Protein AF-A0AA37TLP5-F1 (afdb_monomer_lite)

Secondary structure (DSSP, 8-state):
---------HHHHHTS-GGG--HHHHHHHHHHHHHHHHHHHHHHHHHHHHHHTTT-HHHHHHHHHHHHHH-TT---S-HHHHHHHHHHHHHHHHHHHHHS---STTSTTSHHHHHHHHHHHH-GGGTSTT-EE-S---SS-TTEEEEEETTEEEEEEE--TTTHHHHHHHHHHHHHTSBTBEEEEEE-GGGTTT----TTEEEEE-------------

Sequence (218 aa):
MREPTKDTSINALLARPSEQLSGSEIHTVKKALLNAVSTLSEAQLYDDVASAMLADPHSAHDLLLRQGEECPDGEYAFPKIRVALLEACVERMKQIESTWDPIGELAAGGPLDRAREAAFREEPGRWLPGATVSDVVLLHAPAFGVVRHGGRDHIWLYAAKTQGDDKLKDLIAFLDDRPGFGGIIVGPAALEEDLDLPWDCTFVPVDAGADSHTGGAA

Organism: NCBI:txid374432

Structure (mmCIF, N/CA/C/O backbone):
data_AF-A0AA37TLP5-F1
#
_entry.id   AF-A0AA37TLP5-F1
#
loop_
_atom_site.group_PDB
_atom_site.id
_atom_site.type_symbol
_atom_site.label_atom_id
_atom_site.label_alt_id
_atom_site.label_comp_id
_atom_site.label_asym_id
_atom_site.label_entity_id
_atom_site.label_seq_id
_atom_site.pdbx_PDB_ins_code
_atom_site.Cartn_x
_atom_site.Cartn_y
_atom_site.Cartn_z
_atom_site.occupancy
_atom_site.B_iso_or_equiv
_atom_site.auth_seq_id
_atom_site.auth_comp_id
_atom_site.auth_asym_id
_atom_site.auth_atom_id
_atom_site.pdbx_PDB_model_num
ATOM 1 N N . MET A 1 1 ? -37.955 23.985 50.005 1.00 34.97 1 MET A N 1
ATOM 2 C CA . MET A 1 1 ? -36.721 23.208 50.253 1.00 34.97 1 MET A CA 1
ATOM 3 C C . MET A 1 1 ? -36.308 22.583 48.935 1.00 34.97 1 MET A C 1
ATOM 5 O O . MET A 1 1 ? -37.109 21.846 48.384 1.00 34.97 1 MET A O 1
ATOM 9 N N . ARG A 1 2 ? -35.139 22.935 48.381 1.00 35.94 2 ARG A N 1
ATOM 10 C CA . ARG A 1 2 ? -34.563 22.182 47.256 1.00 35.94 2 ARG A CA 1
ATOM 11 C C . ARG A 1 2 ? -33.989 20.898 47.847 1.00 35.94 2 ARG A C 1
ATOM 13 O O . ARG A 1 2 ? -33.227 20.985 48.808 1.00 35.94 2 ARG A O 1
ATOM 20 N N . GLU A 1 3 ? -34.427 19.747 47.352 1.00 37.22 3 GLU A N 1
ATOM 21 C CA . GLU A 1 3 ? -33.852 18.463 47.749 1.00 37.22 3 GLU A CA 1
ATOM 22 C C . GLU A 1 3 ? -32.336 18.499 47.517 1.00 37.22 3 GLU A C 1
ATOM 24 O O . GLU A 1 3 ? -31.894 19.015 46.486 1.00 37.22 3 GLU A O 1
ATOM 29 N N . PRO A 1 4 ? -31.521 18.011 48.466 1.00 38.59 4 PRO A N 1
ATOM 30 C CA . PRO A 1 4 ? -30.096 17.877 48.238 1.00 38.59 4 PRO A CA 1
ATOM 31 C C . PRO A 1 4 ? -29.913 16.815 47.154 1.00 38.59 4 PRO A C 1
ATOM 33 O O . PRO A 1 4 ? -30.120 15.627 47.401 1.00 38.59 4 PRO A O 1
ATOM 36 N N . THR A 1 5 ? -29.545 17.241 45.947 1.00 45.25 5 THR A N 1
ATOM 37 C CA . THR A 1 5 ? -29.053 16.359 44.888 1.00 45.25 5 THR A CA 1
ATOM 38 C C . THR A 1 5 ? -27.790 15.688 45.408 1.00 45.25 5 THR A C 1
ATOM 40 O O . THR A 1 5 ? -26.693 16.234 45.323 1.00 45.25 5 THR A O 1
ATOM 43 N N . LYS A 1 6 ? -27.948 14.517 46.029 1.00 52.44 6 LYS A N 1
ATOM 44 C CA . LYS A 1 6 ? -26.838 13.592 46.219 1.00 52.44 6 LYS A CA 1
ATOM 45 C C . LYS A 1 6 ? -26.409 13.184 44.819 1.00 52.44 6 LYS A C 1
ATOM 47 O O . LYS A 1 6 ? -27.123 12.409 44.183 1.00 52.44 6 LYS A O 1
ATOM 52 N N . ASP A 1 7 ? -25.276 13.708 44.361 1.00 56.44 7 ASP A N 1
ATOM 53 C CA . ASP A 1 7 ? -24.547 13.162 43.218 1.00 56.44 7 ASP A CA 1
ATOM 54 C C . ASP A 1 7 ? -24.202 11.710 43.548 1.00 56.44 7 ASP A C 1
ATOM 56 O O . ASP A 1 7 ? -23.198 11.380 44.179 1.00 56.44 7 ASP A O 1
ATOM 60 N N . THR A 1 8 ? -25.142 10.831 43.225 1.00 67.94 8 THR A N 1
ATOM 61 C CA . THR A 1 8 ? -25.032 9.404 43.468 1.00 67.94 8 THR A CA 1
ATOM 62 C C . THR A 1 8 ? -24.144 8.868 42.363 1.00 67.94 8 THR A C 1
ATOM 64 O O . THR A 1 8 ? -24.437 9.059 41.183 1.00 67.94 8 THR A O 1
ATOM 67 N N . SER A 1 9 ? -23.026 8.247 42.736 1.00 80.38 9 SER A N 1
ATOM 68 C CA . SER A 1 9 ? -22.067 7.749 41.753 1.00 80.38 9 SER A CA 1
ATOM 69 C C . SER A 1 9 ? -22.725 6.729 40.821 1.00 80.38 9 SER A C 1
ATOM 71 O O . SER A 1 9 ? -23.589 5.952 41.232 1.00 80.38 9 SER A O 1
ATOM 73 N N . ILE A 1 10 ? -22.287 6.692 39.562 1.00 78.75 10 ILE A N 1
ATOM 74 C CA . ILE A 1 10 ? -22.785 5.734 38.562 1.00 78.75 10 ILE A CA 1
ATOM 75 C C . ILE A 1 10 ? -22.668 4.286 39.055 1.00 78.75 10 ILE A C 1
ATOM 77 O O . ILE A 1 10 ? -23.606 3.515 38.884 1.00 78.75 10 ILE A O 1
ATOM 81 N N . ASN A 1 11 ? -21.587 3.937 39.758 1.00 81.75 11 ASN A N 1
ATOM 82 C CA . ASN A 1 11 ? -21.416 2.603 40.346 1.00 81.75 11 ASN A CA 1
ATOM 83 C C . ASN A 1 11 ? -22.503 2.273 41.380 1.00 81.75 11 ASN A C 1
ATOM 85 O O . ASN A 1 11 ? -22.983 1.144 41.432 1.00 81.75 11 ASN A O 1
ATOM 89 N N . ALA A 1 12 ? -22.923 3.257 42.180 1.00 83.25 12 ALA A N 1
ATOM 90 C CA . ALA A 1 12 ? -24.009 3.078 43.138 1.00 83.25 12 ALA A CA 1
ATOM 91 C C . ALA A 1 12 ? -25.382 2.967 42.451 1.00 83.25 12 ALA A C 1
ATOM 93 O O . ALA A 1 12 ? -26.254 2.258 42.949 1.00 83.25 12 ALA A O 1
ATOM 94 N N . LEU A 1 13 ? -25.573 3.625 41.302 1.00 84.94 13 LEU A N 1
ATOM 95 C CA . LEU A 1 13 ? -26.790 3.492 40.494 1.00 84.94 13 LEU A CA 1
ATOM 96 C C . LEU A 1 13 ? -26.865 2.130 39.788 1.00 84.94 13 LEU A C 1
ATOM 98 O O . LEU A 1 13 ? -27.922 1.510 39.793 1.00 84.94 13 LEU A O 1
ATOM 102 N N . LEU A 1 14 ? -25.748 1.637 39.242 1.00 84.06 14 LEU A N 1
ATOM 103 C CA . LEU A 1 14 ? -25.662 0.334 38.566 1.00 84.06 14 LEU A CA 1
ATOM 104 C C . LEU A 1 14 ? -25.874 -0.859 39.513 1.00 84.06 14 LEU A C 1
ATOM 106 O O . LEU A 1 14 ? -26.287 -1.925 39.068 1.00 84.06 14 LEU A O 1
ATOM 110 N N . ALA A 1 15 ? -25.612 -0.687 40.811 1.00 86.12 15 ALA A N 1
ATOM 111 C CA . ALA A 1 15 ? -25.819 -1.721 41.824 1.00 86.12 15 ALA A CA 1
ATOM 112 C C . ALA A 1 15 ? -27.282 -1.844 42.302 1.00 86.12 15 ALA A C 1
ATOM 114 O O . ALA A 1 15 ? -27.600 -2.760 43.062 1.00 86.12 15 ALA A O 1
ATOM 115 N N . ARG A 1 16 ? -28.172 -0.922 41.906 1.00 85.50 16 ARG A N 1
ATOM 116 C CA . ARG A 1 16 ? -29.584 -0.918 42.315 1.00 85.50 16 ARG A CA 1
ATOM 117 C C . ARG A 1 16 ? -30.462 -1.642 41.286 1.00 85.50 16 ARG A C 1
ATOM 119 O O . ARG A 1 16 ? -30.204 -1.537 40.088 1.00 85.50 16 ARG A O 1
ATOM 126 N N . PRO A 1 17 ? -31.542 -2.319 41.719 1.00 84.94 17 PRO A N 1
ATOM 127 C CA . PRO A 1 17 ? -32.571 -2.816 40.808 1.00 84.94 17 PRO A CA 1
ATOM 128 C C . PRO A 1 17 ? -33.159 -1.672 39.970 1.00 84.94 17 PRO A C 1
ATOM 130 O O . PRO A 1 17 ? -33.445 -0.597 40.503 1.00 84.94 17 PRO A O 1
ATOM 133 N N . SER A 1 18 ? -33.380 -1.910 38.675 1.00 79.00 18 SER A N 1
ATOM 134 C CA . SER A 1 18 ? -33.866 -0.894 37.725 1.00 79.00 18 SER A CA 1
ATOM 135 C C . SER A 1 18 ? -35.209 -0.276 38.126 1.00 79.00 18 SER A C 1
ATOM 137 O O . SER A 1 18 ? -35.438 0.907 37.894 1.00 79.00 18 SER A O 1
ATOM 139 N N . GLU A 1 19 ? -36.059 -1.052 38.795 1.00 85.88 19 GLU A N 1
ATOM 140 C CA . GLU A 1 19 ? -37.371 -0.656 39.324 1.00 85.88 19 GLU A CA 1
ATOM 141 C C . GLU A 1 19 ? -37.291 0.455 40.382 1.00 85.88 19 GLU A C 1
ATOM 143 O O . GLU A 1 19 ? -38.271 1.152 40.636 1.00 85.88 19 GLU A O 1
ATOM 148 N N . GLN A 1 20 ? -36.126 0.620 41.014 1.00 86.19 20 GLN A N 1
ATOM 149 C CA . GLN A 1 20 ? -35.895 1.601 42.071 1.00 86.19 20 GLN A CA 1
ATOM 150 C C . GLN A 1 20 ? -35.221 2.876 41.560 1.00 86.19 20 GLN A C 1
ATOM 152 O O . GLN A 1 20 ? -34.935 3.758 42.370 1.00 86.19 20 GLN A O 1
ATOM 157 N N . LEU A 1 21 ? -34.921 2.973 40.263 1.00 84.62 21 LEU A N 1
ATOM 158 C CA . LEU A 1 21 ? -34.293 4.146 39.663 1.00 84.62 21 LEU A CA 1
ATOM 159 C C . LEU A 1 21 ? -35.360 5.129 39.172 1.00 84.62 21 LEU A C 1
ATOM 161 O O . LEU A 1 21 ? -36.309 4.766 38.480 1.00 84.62 21 LEU A O 1
ATOM 165 N N . SER A 1 22 ? -35.179 6.404 39.495 1.00 88.44 22 SER A N 1
ATOM 166 C CA . SER A 1 22 ? -35.963 7.493 38.916 1.00 88.44 22 SER A CA 1
ATOM 167 C C . SER A 1 22 ? -35.635 7.689 37.430 1.00 88.44 22 SER A C 1
ATOM 169 O O . SER A 1 22 ? -34.552 7.340 36.959 1.00 88.44 22 SER A O 1
ATOM 171 N N . GLY A 1 23 ? -36.537 8.329 36.677 1.00 84.88 23 GLY A N 1
ATOM 172 C CA . GLY A 1 23 ? -36.309 8.626 35.255 1.00 84.88 23 GLY A CA 1
ATOM 173 C C . GLY A 1 23 ? -35.033 9.441 34.984 1.00 84.88 23 GLY A C 1
ATOM 174 O O . GLY A 1 23 ? -34.348 9.199 33.991 1.00 84.88 23 GLY A O 1
ATOM 175 N N . SER A 1 24 ? -34.663 10.357 35.886 1.00 84.69 24 SER A N 1
ATOM 176 C CA . SER A 1 24 ? -33.406 11.114 35.806 1.00 84.69 24 SER A CA 1
ATOM 177 C C . SER A 1 24 ? -32.173 10.246 36.066 1.00 84.69 24 SER A C 1
ATOM 179 O O . SER A 1 24 ? -31.176 10.388 35.363 1.00 84.69 24 SER A O 1
ATOM 181 N N . GLU A 1 25 ? -32.231 9.314 37.024 1.00 87.25 25 GLU A N 1
ATOM 182 C CA . GLU A 1 25 ? -31.136 8.367 37.279 1.00 87.25 25 GLU A CA 1
ATOM 183 C C . GLU A 1 25 ? -30.959 7.396 36.103 1.00 87.25 25 GLU A C 1
ATOM 185 O O . GLU A 1 25 ? -29.831 7.144 35.684 1.00 87.25 25 GLU A O 1
ATOM 190 N N . ILE A 1 26 ? -32.060 6.920 35.507 1.00 85.62 26 ILE A N 1
ATOM 191 C CA . ILE A 1 26 ? -32.036 6.082 34.297 1.00 85.62 26 ILE A CA 1
ATOM 192 C C . ILE A 1 26 ? -31.364 6.828 33.139 1.00 85.62 26 ILE A C 1
ATOM 194 O O . ILE A 1 26 ? -30.529 6.256 32.437 1.00 85.62 26 ILE A O 1
ATOM 198 N N . HIS A 1 27 ? -31.688 8.110 32.943 1.00 83.44 27 HIS A N 1
ATOM 199 C CA . HIS A 1 27 ? -31.049 8.929 31.915 1.00 83.44 27 HIS A CA 1
ATOM 200 C C . HIS A 1 27 ? -29.535 9.066 32.147 1.00 83.44 27 HIS A C 1
ATOM 202 O O . HIS A 1 27 ? -28.753 8.883 31.212 1.00 83.44 27 HIS A O 1
ATOM 208 N N . THR A 1 28 ? -29.114 9.313 33.390 1.00 84.94 28 THR A N 1
ATOM 209 C CA . THR A 1 28 ? -27.695 9.386 33.770 1.00 84.94 28 THR A CA 1
ATOM 210 C C . THR A 1 28 ? -26.965 8.069 33.510 1.00 84.94 28 THR A C 1
ATOM 212 O O . THR A 1 28 ? -25.898 8.077 32.898 1.00 84.94 28 THR A O 1
ATOM 215 N N . VAL A 1 29 ? -27.549 6.932 33.905 1.00 85.62 29 VAL A N 1
ATOM 216 C CA . VAL A 1 29 ? -26.976 5.599 33.649 1.00 85.62 29 VAL A CA 1
ATOM 217 C C . VAL A 1 29 ? -26.870 5.333 32.148 1.00 85.62 29 VAL A C 1
ATOM 219 O O . VAL A 1 29 ? -25.817 4.913 31.676 1.00 85.62 29 VAL A O 1
ATOM 222 N N . LYS A 1 30 ? -27.917 5.637 31.371 1.00 85.25 30 LYS A N 1
ATOM 223 C CA . LYS A 1 30 ? -27.903 5.472 29.912 1.00 85.25 30 LYS A CA 1
ATOM 224 C C . LYS A 1 30 ? -26.788 6.293 29.263 1.00 85.25 30 LYS A C 1
ATOM 226 O O . LYS A 1 30 ? -26.062 5.769 28.424 1.00 85.25 30 LYS A O 1
ATOM 231 N N . LYS A 1 31 ? -26.631 7.558 29.659 1.00 84.31 31 LYS A N 1
ATOM 232 C CA . LYS A 1 31 ? -25.560 8.428 29.157 1.00 84.31 31 LYS A CA 1
ATOM 233 C C . LYS A 1 31 ? -24.176 7.875 29.511 1.00 84.31 31 LYS A C 1
ATOM 235 O O . LYS A 1 31 ? -23.303 7.835 28.653 1.00 84.31 31 LYS A O 1
ATOM 240 N N . ALA A 1 32 ? -23.992 7.404 30.744 1.00 83.56 32 ALA A N 1
ATOM 241 C CA . ALA A 1 32 ? -22.734 6.810 31.188 1.00 83.56 32 ALA A CA 1
ATOM 242 C C . ALA A 1 32 ? -22.372 5.537 30.405 1.00 83.56 32 ALA A C 1
ATOM 244 O O . ALA A 1 32 ? -21.227 5.383 29.988 1.00 83.56 32 ALA A O 1
ATOM 245 N N . LEU A 1 33 ? -23.348 4.656 30.160 1.00 84.25 33 LEU A N 1
ATOM 246 C CA . LEU A 1 33 ? -23.148 3.436 29.374 1.00 84.25 33 LEU A CA 1
ATOM 247 C C . LEU A 1 33 ? -22.813 3.744 27.912 1.00 84.25 33 LEU A C 1
ATOM 249 O O . LEU A 1 33 ? -21.895 3.142 27.369 1.00 84.25 33 LEU A O 1
ATOM 253 N N . LEU A 1 34 ? -23.509 4.699 27.287 1.00 81.56 34 LEU A N 1
ATOM 254 C CA . LEU A 1 34 ? -23.212 5.114 25.912 1.00 81.56 34 LEU A CA 1
ATOM 255 C C . LEU A 1 34 ? -21.793 5.682 25.784 1.00 81.56 34 LEU A C 1
ATOM 257 O O . LEU A 1 34 ? -21.073 5.310 24.860 1.00 81.56 34 LEU A O 1
ATOM 261 N N . ASN A 1 35 ? -21.363 6.507 26.741 1.00 81.44 35 ASN A N 1
ATOM 262 C CA . ASN A 1 35 ? -19.992 7.015 26.772 1.00 81.44 35 ASN A CA 1
ATOM 263 C C . ASN A 1 35 ? -18.974 5.875 26.922 1.00 81.44 35 ASN A C 1
ATOM 265 O O . ASN A 1 35 ? -17.999 5.832 26.180 1.00 81.44 35 ASN A O 1
ATOM 269 N N . ALA A 1 36 ? -19.219 4.924 27.830 1.00 81.81 36 ALA A N 1
ATOM 270 C CA . ALA A 1 36 ? -18.333 3.778 28.026 1.00 81.81 36 ALA A CA 1
ATOM 271 C C . ALA A 1 36 ? -18.220 2.902 26.766 1.00 81.81 36 ALA A C 1
ATOM 273 O O . ALA A 1 36 ? -17.121 2.485 26.411 1.00 81.81 36 ALA A O 1
ATOM 274 N N . VAL A 1 37 ? -19.331 2.660 26.061 1.00 83.88 37 VAL A N 1
ATOM 275 C CA . VAL A 1 37 ? -19.333 1.923 24.786 1.00 83.88 37 VAL A CA 1
ATOM 276 C C . VAL A 1 37 ? -18.521 2.659 23.724 1.00 83.88 37 VAL A C 1
ATOM 278 O O . VAL A 1 37 ? -17.731 2.025 23.028 1.00 83.88 37 VAL A O 1
ATOM 281 N N . SER A 1 38 ? -18.660 3.984 23.625 1.00 79.75 38 SER A N 1
ATOM 282 C CA . SER A 1 38 ? -17.865 4.795 22.695 1.00 79.75 38 SER A CA 1
ATOM 283 C C . SER A 1 38 ? -16.368 4.679 22.991 1.00 79.75 38 SER A C 1
ATOM 285 O O . SER A 1 38 ? -15.578 4.445 22.083 1.00 79.75 38 SER A O 1
ATOM 287 N N . THR A 1 39 ? -15.979 4.767 24.267 1.00 84.19 39 THR A N 1
ATOM 288 C CA . THR A 1 39 ? -14.582 4.616 24.701 1.00 84.19 39 THR A CA 1
ATOM 289 C C . THR A 1 39 ? -14.027 3.224 24.398 1.00 84.19 39 THR A C 1
ATOM 291 O O . THR A 1 39 ? -12.899 3.103 23.930 1.00 84.19 39 THR A O 1
ATOM 294 N N . LEU A 1 40 ? -14.804 2.166 24.643 1.00 85.88 40 LEU A N 1
ATOM 295 C CA . LEU A 1 40 ? -14.382 0.796 24.338 1.00 85.88 40 LEU A CA 1
ATOM 296 C C . LEU A 1 40 ? -14.269 0.551 22.830 1.00 85.88 40 LEU A C 1
ATOM 298 O O . LEU A 1 40 ? -13.345 -0.131 22.400 1.00 85.88 40 LEU A O 1
ATOM 302 N N . SER A 1 41 ? -15.168 1.132 22.035 1.00 85.38 41 SER A N 1
ATOM 303 C CA . SER A 1 41 ? -15.118 1.035 20.571 1.00 85.38 41 SER A CA 1
ATOM 304 C C . SER A 1 41 ? -13.867 1.718 20.015 1.00 85.38 41 SER A C 1
ATOM 306 O O . SER A 1 41 ? -13.203 1.170 19.143 1.00 85.38 41 SER A O 1
ATOM 308 N N . GLU A 1 42 ? -13.501 2.879 20.565 1.00 86.25 42 GLU A N 1
ATOM 309 C CA . GLU A 1 42 ? -12.250 3.560 20.220 1.00 86.25 42 GLU A CA 1
ATOM 310 C C . GLU A 1 42 ? -11.017 2.731 20.613 1.00 86.25 42 GLU A C 1
ATOM 312 O O . GLU A 1 42 ? -10.087 2.601 19.822 1.00 86.25 42 GLU A O 1
ATOM 317 N N . ALA A 1 43 ? -11.012 2.129 21.807 1.00 86.94 43 ALA A N 1
ATOM 318 C CA . ALA A 1 43 ? -9.914 1.265 22.238 1.00 86.94 43 ALA A CA 1
ATOM 319 C C . ALA A 1 43 ? -9.751 0.032 21.332 1.00 86.94 43 ALA A C 1
ATOM 321 O O . ALA A 1 43 ? -8.624 -0.312 20.984 1.00 86.94 43 ALA A O 1
ATOM 322 N N . GLN A 1 44 ? -10.860 -0.598 20.925 1.00 88.94 44 GLN A N 1
ATOM 323 C CA . GLN A 1 44 ? -10.835 -1.728 19.993 1.00 88.94 44 GLN A CA 1
ATOM 324 C C . GLN A 1 44 ? -10.266 -1.316 18.635 1.00 88.94 44 GLN A C 1
ATOM 326 O O . GLN A 1 44 ? -9.399 -2.002 18.107 1.00 88.94 44 GLN A O 1
ATOM 331 N N . LEU A 1 45 ? -10.689 -0.167 18.101 1.00 88.56 45 LEU A N 1
ATOM 332 C CA . LEU A 1 45 ? -10.153 0.341 16.842 1.00 88.56 45 LEU A CA 1
ATOM 333 C C . LEU A 1 45 ? -8.632 0.527 16.910 1.00 88.56 45 LEU A C 1
ATOM 335 O O . LEU A 1 45 ? -7.927 0.194 15.966 1.00 88.56 45 LEU A O 1
ATOM 339 N N . TYR A 1 46 ? -8.108 1.059 18.012 1.00 91.69 46 TYR A N 1
ATOM 340 C CA . TYR A 1 46 ? -6.665 1.236 18.174 1.00 91.69 46 TYR A CA 1
ATOM 341 C C . TYR A 1 46 ? -5.901 -0.090 18.237 1.00 91.69 46 TYR A C 1
ATOM 343 O O . TYR A 1 46 ? -4.787 -0.162 17.716 1.00 91.69 46 TYR A O 1
ATOM 351 N N . ASP A 1 47 ? -6.494 -1.135 18.811 1.00 88.88 47 ASP A N 1
ATOM 352 C CA . ASP A 1 47 ? -5.939 -2.493 18.788 1.00 88.88 47 ASP A CA 1
ATOM 353 C C . ASP A 1 47 ? -5.941 -3.086 17.365 1.00 88.88 47 ASP A C 1
ATOM 355 O O . ASP A 1 47 ? -4.931 -3.628 16.900 1.00 88.88 47 ASP A O 1
ATOM 359 N N . ASP A 1 48 ? -7.037 -2.883 16.628 1.00 84.81 48 ASP A N 1
ATOM 360 C CA . ASP A 1 48 ? -7.170 -3.303 15.230 1.00 84.81 48 ASP A CA 1
ATOM 361 C C . ASP A 1 48 ? -6.138 -2.592 14.339 1.00 84.81 48 ASP A C 1
ATOM 363 O O . ASP A 1 48 ? -5.480 -3.228 13.515 1.00 84.81 48 ASP A O 1
ATOM 367 N N . VAL A 1 49 ? -5.932 -1.286 14.539 1.00 88.75 49 VAL A N 1
ATOM 368 C CA . VAL A 1 49 ? -4.912 -0.490 13.838 1.00 88.75 49 VAL A CA 1
ATOM 369 C C . VAL A 1 49 ? -3.511 -0.995 14.155 1.00 88.75 49 VAL A C 1
ATOM 371 O O . VAL A 1 49 ? -2.716 -1.195 13.239 1.00 88.75 49 VAL A O 1
ATOM 374 N N . ALA A 1 50 ? -3.193 -1.206 15.435 1.00 88.62 50 ALA A N 1
ATOM 375 C CA . ALA A 1 50 ? -1.879 -1.693 15.846 1.00 88.62 50 ALA A CA 1
ATOM 376 C C . ALA A 1 50 ? -1.561 -3.056 15.209 1.00 88.62 50 ALA A C 1
ATOM 378 O O . ALA A 1 50 ? -0.430 -3.292 14.780 1.00 88.62 50 ALA A O 1
ATOM 379 N N . SER A 1 51 ? -2.573 -3.920 15.096 1.00 86.31 51 SER A N 1
ATOM 380 C CA . SER A 1 51 ? -2.471 -5.223 14.438 1.00 86.31 51 SER A CA 1
ATOM 381 C C . SER A 1 51 ? -2.324 -5.096 12.917 1.00 86.31 51 SER A C 1
ATOM 383 O O . SER A 1 51 ? -1.430 -5.707 12.330 1.00 86.31 51 SER A O 1
ATOM 385 N N . ALA A 1 52 ? -3.160 -4.274 12.271 1.00 79.44 52 ALA A N 1
ATOM 386 C CA . ALA A 1 52 ? -3.147 -4.059 10.824 1.00 79.44 52 ALA A CA 1
ATOM 387 C C . ALA A 1 52 ? -1.846 -3.404 10.339 1.00 79.44 52 ALA A C 1
ATOM 389 O O . ALA A 1 52 ? -1.329 -3.774 9.287 1.00 79.44 52 ALA A O 1
ATOM 390 N N . MET A 1 53 ? -1.267 -2.500 11.136 1.00 87.06 53 MET A N 1
ATOM 391 C CA . MET A 1 53 ? -0.028 -1.777 10.830 1.00 87.06 53 MET A CA 1
ATOM 392 C C . MET A 1 53 ? 1.159 -2.704 10.529 1.00 87.06 53 MET A C 1
ATOM 394 O O . MET A 1 53 ? 2.067 -2.326 9.789 1.00 87.06 53 MET A O 1
ATOM 398 N N . LEU A 1 54 ? 1.172 -3.918 11.092 1.00 81.75 54 LEU A N 1
ATOM 399 C CA . LEU A 1 54 ? 2.229 -4.897 10.831 1.00 81.75 54 LEU A CA 1
ATOM 400 C C . LEU A 1 54 ? 2.180 -5.456 9.404 1.00 81.75 54 LEU A C 1
ATOM 402 O O . LEU A 1 54 ? 3.236 -5.752 8.845 1.00 81.75 54 LEU A O 1
ATOM 406 N N . ALA A 1 55 ? 0.979 -5.609 8.844 1.00 78.81 55 ALA A N 1
ATOM 407 C CA . ALA A 1 55 ? 0.758 -6.161 7.511 1.00 78.81 55 ALA A CA 1
ATOM 408 C C . ALA A 1 55 ? 0.682 -5.064 6.441 1.00 78.81 55 ALA A C 1
ATOM 410 O O . ALA A 1 55 ? 1.305 -5.193 5.392 1.00 78.81 55 ALA A O 1
ATOM 411 N N . ASP A 1 56 ? -0.054 -3.988 6.722 1.00 82.69 56 ASP A N 1
ATOM 412 C CA . ASP A 1 56 ? -0.255 -2.858 5.819 1.00 82.69 56 ASP A CA 1
ATOM 413 C C . ASP A 1 56 ? -0.376 -1.544 6.618 1.00 82.69 56 ASP A C 1
ATOM 415 O O . ASP A 1 56 ? -1.458 -1.189 7.107 1.00 82.69 56 ASP A O 1
ATOM 419 N N . PRO A 1 57 ? 0.731 -0.795 6.772 1.00 82.44 57 PRO A N 1
ATOM 420 C CA . PRO A 1 57 ? 0.721 0.456 7.517 1.00 82.44 57 PRO A CA 1
ATOM 421 C C . PRO A 1 57 ? -0.018 1.593 6.797 1.00 82.44 57 PRO A C 1
ATOM 423 O O . PRO A 1 57 ? -0.448 2.526 7.475 1.00 82.44 57 PRO A O 1
ATOM 426 N N . HIS A 1 58 ? -0.216 1.527 5.473 1.00 80.19 58 HIS A N 1
ATOM 427 C CA . HIS A 1 58 ? -0.995 2.535 4.746 1.00 80.19 58 HIS A CA 1
ATOM 428 C C . HIS A 1 58 ? -2.483 2.386 5.061 1.00 80.19 58 HIS A C 1
ATOM 430 O O . HIS A 1 58 ? -3.123 3.350 5.480 1.00 80.19 58 HIS A O 1
ATOM 436 N N . SER A 1 59 ? -3.017 1.165 4.969 1.00 82.12 59 SER A N 1
ATOM 437 C CA . SER A 1 59 ? -4.413 0.899 5.336 1.00 82.12 59 SER A CA 1
ATOM 438 C C . SER A 1 59 ? -4.692 1.186 6.815 1.00 82.12 59 SER A C 1
ATOM 440 O O . SER A 1 59 ? -5.744 1.732 7.149 1.00 82.12 59 SER A O 1
ATOM 442 N N . ALA A 1 60 ? -3.750 0.867 7.710 1.00 84.50 60 ALA A N 1
ATOM 443 C CA . ALA A 1 60 ? -3.873 1.169 9.139 1.00 84.50 60 ALA A CA 1
ATOM 444 C C . ALA A 1 60 ? -3.911 2.685 9.417 1.00 84.50 60 ALA A C 1
ATOM 446 O O . ALA A 1 60 ? -4.709 3.157 10.231 1.00 84.50 60 ALA A O 1
ATOM 447 N N . HIS A 1 61 ? -3.088 3.458 8.705 1.00 88.75 61 HIS A N 1
ATOM 448 C CA . HIS A 1 61 ? -3.079 4.915 8.783 1.00 88.75 61 HIS A CA 1
ATOM 449 C C . HIS A 1 61 ? -4.383 5.531 8.251 1.00 88.75 61 HIS A C 1
ATOM 451 O O . HIS A 1 61 ? -4.976 6.388 8.910 1.00 88.75 61 HIS A O 1
ATOM 457 N N . ASP A 1 62 ? -4.882 5.055 7.110 1.00 86.56 62 ASP A N 1
ATOM 458 C CA . ASP A 1 62 ? -6.144 5.521 6.525 1.00 86.56 62 ASP A CA 1
ATOM 459 C C . ASP A 1 62 ? -7.348 5.225 7.425 1.00 86.56 62 ASP A C 1
ATOM 461 O O . ASP A 1 62 ? -8.250 6.057 7.553 1.00 86.56 62 ASP A O 1
ATOM 465 N N . LEU A 1 63 ? -7.355 4.067 8.093 1.00 86.38 63 LEU A N 1
ATOM 466 C CA . LEU A 1 63 ? -8.393 3.702 9.057 1.00 86.38 63 LEU A CA 1
ATOM 467 C C . LEU A 1 63 ? -8.463 4.717 10.209 1.00 86.38 63 LEU A C 1
ATOM 469 O O . LEU A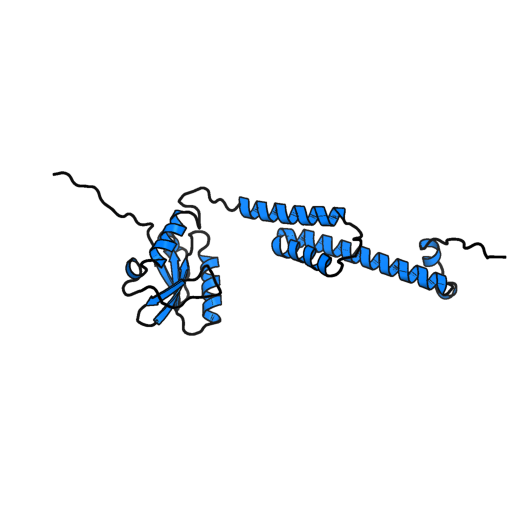 1 63 ? -9.549 5.162 10.587 1.00 86.38 63 LEU A O 1
ATOM 473 N N . LEU A 1 64 ? -7.302 5.139 10.725 1.00 86.25 64 LEU A N 1
ATOM 474 C CA . LEU A 1 64 ? -7.233 6.188 11.735 1.00 86.25 64 LEU A CA 1
ATOM 475 C C . LEU A 1 64 ? -7.717 7.531 11.188 1.00 86.25 64 LEU A C 1
ATOM 477 O O . LEU A 1 64 ? -8.414 8.238 11.913 1.00 86.25 64 LEU A O 1
ATOM 481 N N . LEU A 1 65 ? -7.357 7.922 9.966 1.00 85.31 65 LEU A N 1
ATOM 482 C CA . LEU A 1 65 ? -7.771 9.210 9.402 1.00 85.31 65 LEU A CA 1
ATOM 483 C C . LEU A 1 65 ? -9.287 9.296 9.186 1.00 85.31 65 LEU A C 1
ATOM 485 O O . LEU A 1 65 ? -9.890 10.276 9.621 1.00 85.31 65 LEU A O 1
ATOM 489 N N . ARG A 1 66 ? -9.913 8.250 8.629 1.00 83.00 66 ARG A N 1
ATOM 490 C CA . ARG A 1 66 ? -11.369 8.198 8.386 1.00 83.00 66 ARG A CA 1
ATOM 491 C C . ARG A 1 66 ? -12.189 8.362 9.661 1.00 83.00 66 ARG A C 1
ATOM 493 O O . ARG A 1 66 ? -13.159 9.111 9.674 1.00 83.00 66 ARG A O 1
ATOM 500 N N . GLN A 1 67 ? -11.752 7.752 10.764 1.00 77.25 67 GLN A N 1
ATOM 501 C CA . GLN A 1 67 ? -12.396 7.950 12.066 1.00 77.25 67 GLN A CA 1
ATOM 502 C C . GLN A 1 67 ? -12.444 9.437 12.464 1.00 77.25 67 GLN A C 1
ATOM 504 O O . GLN A 1 67 ? -13.402 9.886 13.093 1.00 77.25 67 GLN A O 1
ATOM 509 N N . GLY A 1 68 ? -11.416 10.212 12.104 1.00 72.12 68 GLY A N 1
ATOM 510 C CA . GLY A 1 68 ? -11.383 11.637 12.416 1.00 72.12 68 GLY A CA 1
ATOM 511 C C . GLY A 1 68 ? -12.237 12.510 11.510 1.00 72.12 68 GLY A C 1
ATOM 512 O O . GLY A 1 68 ? -12.690 13.566 11.945 1.00 72.12 68 GLY A O 1
ATOM 513 N N . GLU A 1 69 ? -12.524 12.050 10.297 1.00 76.62 69 GLU A N 1
ATOM 514 C CA . GLU A 1 69 ? -13.498 12.682 9.406 1.00 76.62 69 GLU A CA 1
ATOM 515 C C . GLU A 1 69 ? -14.938 12.442 9.881 1.00 76.62 69 GLU A C 1
ATOM 517 O O . GLU A 1 69 ? -15.791 13.316 9.739 1.00 76.62 69 GLU A O 1
ATOM 522 N N . GLU A 1 70 ? -15.205 11.285 10.493 1.00 70.75 70 GLU A N 1
ATOM 523 C CA . GLU A 1 70 ? -16.509 10.941 11.075 1.00 70.75 70 GLU A CA 1
ATOM 524 C C . GLU A 1 70 ? -16.793 11.679 12.396 1.00 70.75 70 GLU A C 1
ATOM 526 O O . GLU A 1 70 ? -17.953 11.833 12.789 1.00 70.75 70 GLU A O 1
ATOM 531 N N . CYS A 1 71 ? -15.753 12.174 13.077 1.00 64.56 71 CYS A N 1
ATOM 532 C CA . CYS A 1 71 ? -15.874 12.904 14.340 1.00 64.56 71 CYS A CA 1
ATOM 533 C C . CYS A 1 71 ? -14.996 14.176 14.378 1.00 64.56 71 CYS A C 1
ATOM 535 O O . CYS A 1 71 ? -14.079 14.272 15.197 1.00 64.56 71 CYS A O 1
ATOM 537 N N . PRO A 1 72 ? -15.276 15.185 13.528 1.00 59.91 72 PRO A N 1
ATOM 538 C CA . PRO A 1 72 ? -14.409 16.357 13.370 1.00 59.91 72 PRO A CA 1
ATOM 539 C C . PRO A 1 72 ? -14.363 17.263 14.613 1.00 59.91 72 PRO A C 1
ATOM 541 O O . PRO A 1 72 ? -13.333 17.878 14.879 1.00 59.91 72 PRO A O 1
ATOM 544 N N . ASP A 1 73 ? -15.439 17.287 15.406 1.00 63.38 73 ASP A N 1
ATOM 545 C CA . ASP A 1 73 ? -15.531 18.013 16.685 1.00 63.38 73 ASP A CA 1
ATOM 546 C C . ASP A 1 73 ? -15.469 17.072 17.910 1.00 63.38 73 ASP A C 1
ATOM 548 O O . ASP A 1 73 ? -15.722 17.488 19.044 1.00 63.38 73 ASP A O 1
ATOM 552 N N . GLY A 1 74 ? -15.200 15.780 17.695 1.00 63.31 74 GLY A N 1
ATOM 553 C CA . GLY A 1 74 ? -15.201 14.769 18.749 1.00 63.31 74 GLY A CA 1
ATOM 554 C C . GLY A 1 74 ? -13.928 14.810 19.591 1.00 63.31 74 GLY A C 1
ATOM 555 O O . GLY A 1 74 ? -12.827 14.623 19.076 1.00 63.31 74 GLY A O 1
ATOM 556 N N . GLU A 1 75 ? -14.061 14.993 20.908 1.00 72.69 75 GLU A N 1
ATOM 557 C CA . GLU A 1 75 ? -12.966 14.688 21.833 1.00 72.69 75 GLU A CA 1
ATOM 558 C C . GLU A 1 75 ? -12.758 13.168 21.880 1.00 72.69 75 GLU A C 1
ATOM 560 O O . GLU A 1 75 ? -13.579 12.432 22.430 1.00 72.69 75 GLU A O 1
ATOM 565 N N . TYR A 1 76 ? -11.652 12.695 21.303 1.00 80.94 76 TYR A N 1
ATOM 566 C CA . TYR A 1 76 ? -11.216 11.303 21.429 1.00 80.94 76 TYR A CA 1
ATOM 567 C C . TYR A 1 76 ? -10.959 10.951 22.894 1.00 80.94 76 TYR A C 1
ATOM 569 O O . TYR A 1 76 ? -10.387 11.748 23.643 1.00 80.94 76 TYR A O 1
ATOM 577 N N . ALA A 1 77 ? -11.312 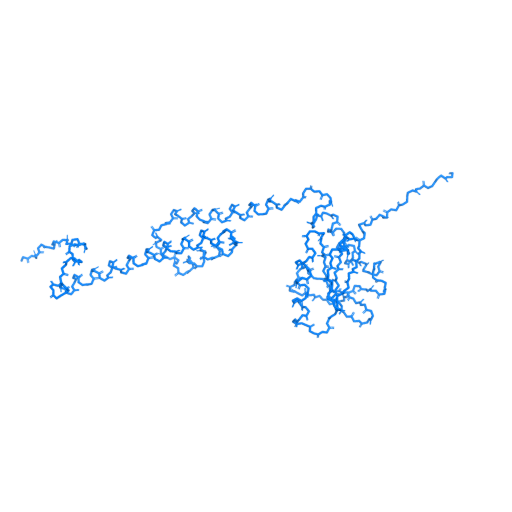9.735 23.300 1.00 84.19 77 ALA A N 1
ATOM 578 C CA . ALA A 1 77 ? -11.062 9.250 24.649 1.00 84.19 77 ALA A CA 1
ATOM 579 C C . ALA A 1 77 ? -9.562 9.038 24.916 1.00 84.19 77 ALA A C 1
ATOM 581 O O . ALA A 1 77 ? -9.108 9.245 26.046 1.00 84.19 77 ALA A O 1
ATOM 582 N N . PHE A 1 78 ? -8.772 8.674 23.895 1.00 86.69 78 PHE A N 1
ATOM 583 C CA . PHE A 1 78 ? -7.325 8.465 24.033 1.00 86.69 78 PHE A CA 1
ATOM 584 C C . PHE A 1 78 ? -6.501 9.206 22.963 1.00 86.69 78 PHE A C 1
ATOM 586 O O . PHE A 1 78 ? -5.804 8.588 22.152 1.00 86.69 78 PHE A O 1
ATOM 593 N N . PRO A 1 79 ? -6.466 10.551 22.995 1.00 85.19 79 PRO A N 1
ATOM 594 C CA . PRO A 1 79 ? -5.827 11.354 21.951 1.00 85.19 79 PRO A CA 1
ATOM 595 C C . PRO A 1 79 ? -4.315 11.107 21.850 1.00 85.19 79 PRO A C 1
ATOM 597 O O . PRO A 1 79 ? -3.745 11.139 20.765 1.00 85.19 79 PRO A O 1
ATOM 600 N N . LYS A 1 80 ? -3.647 10.806 22.972 1.00 86.94 80 LYS A N 1
ATOM 601 C CA . LYS A 1 80 ? -2.208 10.489 22.979 1.00 86.94 80 LYS A CA 1
ATOM 602 C C . LYS A 1 80 ? -1.894 9.154 22.305 1.00 86.94 80 LYS A C 1
ATOM 604 O O . LYS A 1 80 ? -0.879 9.054 21.627 1.00 86.94 80 LYS A O 1
ATOM 609 N N . ILE A 1 81 ? -2.752 8.147 22.495 1.00 87.50 81 ILE A N 1
ATOM 610 C CA . ILE A 1 81 ? -2.584 6.828 21.868 1.00 87.50 81 ILE A CA 1
ATOM 611 C C . ILE A 1 81 ? -2.783 6.963 20.362 1.00 87.50 81 ILE A C 1
ATOM 613 O O . ILE A 1 81 ? -1.976 6.459 19.590 1.00 87.50 81 ILE A O 1
ATOM 617 N N . ARG A 1 82 ? -3.797 7.730 19.953 1.00 88.56 82 ARG A N 1
ATOM 618 C CA . ARG A 1 82 ? -4.055 8.041 18.550 1.00 88.56 82 ARG A CA 1
ATOM 619 C C . ARG A 1 82 ? -2.848 8.657 17.844 1.00 88.56 82 ARG A C 1
ATOM 621 O O . ARG A 1 82 ? -2.451 8.172 16.791 1.00 88.56 82 ARG A O 1
ATOM 628 N N . VAL A 1 83 ? -2.261 9.706 18.426 1.00 88.38 83 VAL A N 1
ATOM 629 C CA . VAL A 1 83 ? -1.069 10.361 17.859 1.00 88.38 83 VAL A CA 1
ATOM 630 C C . VAL A 1 83 ? 0.101 9.382 17.781 1.00 88.38 83 VAL A C 1
ATOM 632 O O . VAL A 1 83 ? 0.718 9.272 16.728 1.00 88.38 83 VAL A O 1
ATOM 635 N N . ALA A 1 84 ? 0.356 8.619 18.847 1.00 89.81 84 ALA A N 1
ATOM 636 C CA . ALA A 1 84 ? 1.429 7.628 18.855 1.00 89.81 84 ALA A CA 1
ATOM 637 C C . ALA A 1 84 ? 1.243 6.545 17.776 1.00 89.81 84 ALA A C 1
ATOM 639 O O . ALA A 1 84 ? 2.218 6.129 17.158 1.00 89.81 84 ALA A O 1
ATOM 640 N N . LEU A 1 85 ? 0.007 6.105 17.516 1.00 89.19 85 LEU A N 1
ATOM 641 C CA . LEU A 1 85 ? -0.286 5.146 16.448 1.00 89.19 85 LEU A CA 1
ATOM 642 C C . LEU A 1 85 ? -0.107 5.747 15.051 1.00 89.19 85 LEU A C 1
ATOM 644 O O . LEU A 1 85 ? 0.449 5.077 14.184 1.00 89.19 85 LEU A O 1
ATOM 648 N N . LEU A 1 86 ? -0.521 7.000 14.828 1.00 90.00 86 LEU A N 1
ATOM 649 C CA . LEU A 1 86 ? -0.258 7.704 13.566 1.00 90.00 86 LEU A CA 1
ATOM 650 C C . LEU A 1 86 ? 1.250 7.825 13.309 1.00 90.00 86 LEU A C 1
ATOM 652 O O . LEU A 1 86 ? 1.720 7.496 12.221 1.00 90.00 86 LEU A O 1
ATOM 656 N N . GLU A 1 87 ? 2.017 8.240 14.321 1.00 90.12 87 GLU A N 1
ATOM 657 C CA . GLU A 1 87 ? 3.478 8.324 14.245 1.00 90.12 87 GLU A CA 1
ATOM 658 C C . GLU A 1 87 ? 4.112 6.955 13.979 1.00 90.12 87 GLU A C 1
ATOM 660 O O . GLU A 1 87 ? 4.989 6.846 13.124 1.00 90.12 87 GLU A O 1
ATOM 665 N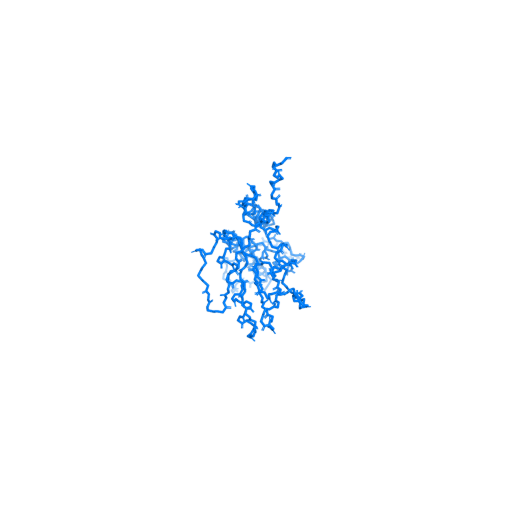 N . ALA A 1 88 ? 3.641 5.901 14.652 1.00 89.25 88 ALA A N 1
ATOM 666 C CA . ALA A 1 88 ? 4.122 4.540 14.443 1.00 89.25 88 ALA A CA 1
ATOM 667 C C . ALA A 1 88 ? 3.830 4.030 13.023 1.00 89.25 88 ALA A C 1
ATOM 669 O O . ALA A 1 88 ? 4.707 3.417 12.414 1.00 89.25 88 ALA A O 1
ATOM 670 N N . CYS A 1 89 ? 2.650 4.326 12.465 1.00 85.88 89 CYS A N 1
ATOM 671 C CA . CYS A 1 89 ? 2.325 3.986 11.079 1.00 85.88 89 CYS A CA 1
ATOM 672 C C . CYS A 1 89 ? 3.282 4.691 10.111 1.00 85.88 89 CYS A C 1
ATOM 674 O O . CYS A 1 89 ? 3.844 4.046 9.230 1.00 85.88 89 CYS A O 1
ATOM 676 N N . VAL A 1 90 ? 3.515 5.997 10.294 1.00 88.88 90 VAL A N 1
ATOM 677 C CA . VAL A 1 90 ? 4.437 6.786 9.456 1.00 88.88 90 VAL A CA 1
ATOM 678 C C . VAL A 1 90 ? 5.868 6.273 9.564 1.00 88.88 90 VAL A C 1
ATOM 680 O O . VAL A 1 90 ? 6.550 6.135 8.552 1.00 88.88 90 VAL A O 1
ATOM 683 N N . GLU A 1 91 ? 6.335 5.970 10.770 1.00 87.62 91 GLU A N 1
ATOM 684 C CA . GLU A 1 91 ? 7.670 5.415 10.972 1.00 87.62 91 GLU A CA 1
ATOM 685 C C . GLU A 1 91 ? 7.798 4.034 10.324 1.00 87.62 91 GLU A C 1
ATOM 687 O O . GLU A 1 91 ? 8.808 3.739 9.693 1.00 87.62 91 GLU A O 1
ATOM 692 N N . ARG A 1 92 ? 6.756 3.200 10.396 1.00 83.31 92 ARG A N 1
ATOM 693 C CA . ARG A 1 92 ? 6.749 1.895 9.734 1.00 83.31 92 ARG A CA 1
ATOM 694 C C . ARG A 1 92 ? 6.747 2.019 8.210 1.00 83.31 92 ARG A C 1
ATOM 696 O O . ARG A 1 92 ? 7.504 1.297 7.568 1.00 83.31 92 ARG A O 1
ATOM 703 N N . MET A 1 93 ? 5.958 2.938 7.647 1.00 83.94 93 MET A N 1
ATOM 704 C CA . MET A 1 93 ? 5.991 3.268 6.215 1.00 83.94 93 MET A CA 1
ATOM 705 C C . MET A 1 93 ? 7.404 3.689 5.800 1.00 83.94 93 MET A C 1
ATOM 707 O O . MET A 1 93 ? 7.979 3.078 4.907 1.00 83.94 93 MET A O 1
ATOM 711 N N . LYS A 1 94 ? 8.019 4.630 6.530 1.00 82.56 94 LYS A N 1
ATOM 712 C CA . LYS A 1 94 ? 9.403 5.066 6.287 1.00 82.56 94 LYS A CA 1
ATOM 713 C C . LYS A 1 94 ? 10.408 3.934 6.408 1.00 82.56 94 LYS A C 1
ATOM 715 O O . LYS A 1 94 ? 11.353 3.888 5.637 1.00 82.56 94 LYS A O 1
ATOM 720 N N . GLN A 1 95 ? 10.238 3.026 7.366 1.00 79.25 95 GLN A N 1
ATOM 721 C CA . GLN A 1 95 ? 11.110 1.865 7.501 1.00 79.25 95 GLN A CA 1
ATOM 722 C C . GLN A 1 95 ? 11.000 0.960 6.282 1.00 79.25 95 GLN A C 1
ATOM 724 O O . GLN A 1 95 ? 12.034 0.594 5.737 1.00 79.25 95 GLN A O 1
ATOM 729 N N . ILE A 1 96 ? 9.789 0.642 5.819 1.00 72.19 96 ILE A N 1
ATOM 730 C CA . ILE A 1 96 ? 9.571 -0.144 4.596 1.00 72.19 96 ILE A CA 1
ATOM 731 C C . ILE A 1 96 ? 10.192 0.576 3.390 1.00 72.19 96 ILE A C 1
ATOM 733 O O . ILE A 1 96 ? 10.964 -0.034 2.655 1.00 72.19 96 ILE A O 1
ATOM 737 N N . GLU A 1 97 ? 9.962 1.883 3.258 1.00 63.78 97 GLU A N 1
ATOM 738 C CA . GLU A 1 97 ? 10.567 2.735 2.225 1.00 63.78 97 GLU A CA 1
ATOM 739 C C . GLU A 1 97 ? 12.100 2.829 2.339 1.00 63.78 97 GLU A C 1
ATOM 741 O O . GLU A 1 97 ? 12.777 2.934 1.328 1.00 63.78 97 GLU A O 1
ATOM 746 N N . SER A 1 98 ? 12.678 2.763 3.542 1.00 51.62 98 SER A N 1
ATOM 747 C CA . SER A 1 98 ? 14.134 2.807 3.768 1.00 51.62 98 SER A CA 1
ATOM 748 C C . SER A 1 98 ? 14.812 1.438 3.678 1.00 51.62 98 SER A C 1
ATOM 750 O O . SER A 1 98 ? 16.021 1.359 3.485 1.00 51.62 98 SER A O 1
ATOM 752 N N . THR A 1 99 ? 14.039 0.358 3.829 1.00 50.28 99 THR A N 1
ATOM 753 C CA . THR A 1 99 ? 14.485 -1.017 3.554 1.00 50.28 99 THR A CA 1
ATOM 754 C C . THR A 1 99 ? 14.430 -1.295 2.049 1.00 50.28 99 THR A C 1
ATOM 756 O O . THR A 1 99 ? 15.047 -2.243 1.566 1.00 50.28 99 THR A O 1
ATOM 759 N N . TRP A 1 100 ? 13.735 -0.442 1.290 1.00 42.69 100 TRP A N 1
ATOM 760 C CA . TRP A 1 100 ? 13.902 -0.322 -0.148 1.00 42.69 100 TRP A CA 1
ATOM 761 C C . TRP A 1 100 ? 15.232 0.390 -0.421 1.00 42.69 100 TRP A C 1
ATOM 763 O O . TRP A 1 100 ? 15.305 1.611 -0.475 1.00 42.69 100 TRP A O 1
ATOM 773 N N . ASP A 1 101 ? 16.306 -0.388 -0.534 1.00 39.75 101 ASP A N 1
ATOM 774 C CA . ASP A 1 101 ? 17.656 0.097 -0.828 1.00 39.75 101 ASP A CA 1
ATOM 775 C C . ASP A 1 101 ? 17.757 0.580 -2.292 1.00 39.75 101 ASP A C 1
ATOM 777 O O . ASP A 1 101 ? 17.716 -0.249 -3.208 1.00 39.75 101 ASP A O 1
ATOM 781 N N . PRO A 1 102 ? 17.902 1.894 -2.569 1.00 43.28 102 PRO A N 1
ATOM 782 C CA . PRO A 1 102 ? 18.138 2.405 -3.908 1.00 43.28 102 PRO A CA 1
ATOM 783 C C . PRO A 1 102 ? 19.629 2.717 -4.129 1.00 43.28 102 PRO A C 1
ATOM 785 O O . PRO A 1 102 ? 19.954 3.562 -4.965 1.00 43.28 102 PRO A O 1
ATOM 788 N N . ILE A 1 103 ? 20.561 2.104 -3.383 1.00 42.16 103 ILE A N 1
ATOM 789 C CA . ILE A 1 103 ? 21.990 2.432 -3.477 1.00 42.16 103 ILE A CA 1
ATOM 790 C C . ILE A 1 103 ? 22.733 1.389 -4.313 1.00 42.16 103 ILE A C 1
ATOM 792 O O . ILE A 1 103 ? 23.496 0.551 -3.843 1.00 42.16 103 ILE A O 1
ATOM 796 N N . GLY A 1 104 ? 22.544 1.517 -5.621 1.00 46.53 104 GLY A N 1
ATOM 797 C CA . GLY A 1 104 ? 23.408 0.938 -6.637 1.00 46.53 104 GLY A CA 1
ATOM 798 C C . GLY A 1 104 ? 22.890 1.291 -8.024 1.00 46.53 104 GLY A C 1
ATOM 799 O O . GLY A 1 104 ? 21.682 1.330 -8.240 1.00 46.53 104 GLY A O 1
ATOM 800 N N . GLU A 1 105 ? 23.778 1.491 -9.001 1.00 46.09 105 GLU A N 1
ATOM 801 C CA . GLU A 1 105 ? 23.377 1.567 -10.420 1.00 46.09 105 GLU A CA 1
ATOM 802 C C . GLU A 1 105 ? 22.573 0.323 -10.858 1.00 46.09 105 GLU A C 1
ATOM 804 O O . GLU A 1 105 ? 21.842 0.373 -11.838 1.00 46.09 105 GLU A O 1
ATOM 809 N N . LEU A 1 106 ? 22.659 -0.773 -10.095 1.00 46.38 106 LEU A N 1
ATOM 810 C CA . LEU A 1 106 ? 21.984 -2.053 -10.310 1.00 46.38 106 LEU A CA 1
ATOM 811 C C . LEU A 1 106 ? 20.759 -2.288 -9.399 1.00 46.38 106 LEU A C 1
ATOM 813 O O . LEU A 1 106 ? 20.190 -3.378 -9.442 1.00 46.38 106 LEU A O 1
ATOM 817 N N . ALA A 1 107 ? 20.369 -1.322 -8.558 1.00 52.16 107 ALA A N 1
ATOM 818 C CA . ALA A 1 107 ? 19.176 -1.446 -7.720 1.00 52.16 107 ALA A CA 1
ATOM 819 C C . ALA A 1 107 ? 17.907 -1.456 -8.589 1.00 52.16 107 ALA A C 1
ATOM 821 O O . ALA A 1 107 ? 17.827 -0.735 -9.586 1.00 52.16 107 ALA A O 1
ATOM 822 N N . ALA A 1 108 ? 16.913 -2.258 -8.209 1.00 57.50 108 ALA A N 1
ATOM 823 C CA . ALA A 1 108 ? 15.671 -2.387 -8.963 1.00 57.50 108 ALA A CA 1
ATOM 824 C C . ALA A 1 108 ? 14.896 -1.059 -9.008 1.00 57.50 108 ALA A C 1
ATOM 826 O O . ALA A 1 108 ? 14.576 -0.485 -7.968 1.00 57.50 108 ALA A O 1
ATOM 827 N N . GLY A 1 109 ? 14.615 -0.559 -10.215 1.00 63.41 109 GLY A N 1
ATOM 828 C CA . GLY A 1 109 ? 14.036 0.777 -10.426 1.00 63.41 109 GLY A CA 1
ATOM 829 C C . GLY A 1 109 ? 15.052 1.927 -10.295 1.00 63.41 109 GLY A C 1
ATOM 830 O O . GLY A 1 109 ? 14.684 3.107 -10.281 1.00 63.41 109 GLY A O 1
ATOM 831 N N . GLY A 1 110 ? 16.344 1.602 -10.202 1.00 69.25 110 GLY A N 1
ATOM 832 C CA . GLY A 1 110 ? 17.453 2.548 -10.130 1.00 69.25 110 GLY A CA 1
ATOM 833 C C . GLY A 1 110 ? 17.697 3.320 -11.438 1.00 69.25 110 GLY A C 1
ATOM 834 O O . GLY A 1 110 ? 16.948 3.190 -12.407 1.00 69.25 110 GLY A O 1
ATOM 835 N N . PRO A 1 111 ? 18.747 4.162 -11.498 1.00 76.69 111 PRO A N 1
ATOM 836 C CA . PRO A 1 111 ? 19.047 4.988 -12.674 1.00 76.69 111 PRO A CA 1
ATOM 837 C C . PRO A 1 111 ? 19.201 4.197 -13.980 1.00 76.69 111 PRO A C 1
ATOM 839 O O . PRO A 1 111 ? 18.753 4.658 -15.024 1.00 76.69 111 PRO A O 1
ATOM 842 N N . LEU A 1 112 ? 19.790 3.000 -13.920 1.00 76.75 112 LEU A N 1
ATOM 843 C CA . LEU A 1 112 ? 20.014 2.137 -15.081 1.00 76.75 112 LEU A CA 1
ATOM 844 C C . LEU A 1 112 ? 18.702 1.548 -15.618 1.00 76.75 112 LEU A C 1
ATOM 846 O O . LEU A 1 112 ? 18.491 1.504 -16.825 1.00 76.75 112 LEU A O 1
ATOM 850 N N . ASP A 1 113 ? 17.797 1.151 -14.724 1.00 79.44 113 ASP A N 1
ATOM 851 C CA . ASP A 1 113 ? 16.457 0.682 -15.080 1.00 79.44 113 ASP A CA 1
ATOM 852 C C . ASP A 1 113 ? 15.605 1.810 -15.666 1.00 79.44 113 ASP A C 1
ATOM 854 O O . ASP A 1 113 ? 14.994 1.639 -16.718 1.00 79.44 113 ASP A O 1
ATOM 858 N N . ARG A 1 114 ? 15.661 3.006 -15.066 1.00 81.06 114 ARG A N 1
ATOM 859 C CA . ARG A 1 114 ? 15.018 4.205 -15.624 1.00 81.06 114 ARG A CA 1
ATOM 860 C C . ARG A 1 114 ? 15.580 4.588 -16.993 1.00 81.06 114 ARG A C 1
ATOM 862 O O . ARG A 1 114 ? 14.825 5.028 -17.855 1.00 81.06 114 ARG A O 1
ATOM 869 N N . ALA A 1 115 ? 16.884 4.413 -17.210 1.00 83.00 115 ALA A N 1
ATOM 870 C CA . ALA A 1 115 ? 17.509 4.653 -18.507 1.00 83.00 115 ALA A CA 1
ATOM 871 C C . ALA A 1 115 ? 17.041 3.640 -19.562 1.00 83.00 115 ALA A C 1
ATOM 873 O O . ALA A 1 115 ? 16.716 4.042 -20.674 1.00 83.00 115 ALA A O 1
ATOM 874 N N . ARG A 1 116 ? 16.943 2.350 -19.214 1.00 85.44 116 ARG A N 1
ATOM 875 C CA . ARG A 1 116 ? 16.383 1.314 -20.100 1.00 85.44 116 ARG A CA 1
ATOM 876 C C . AR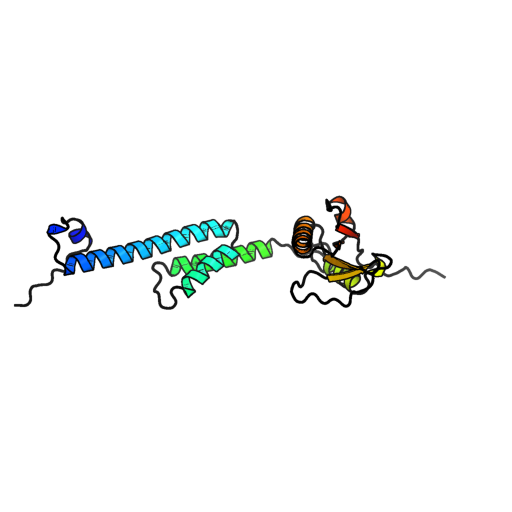G A 1 116 ? 14.924 1.585 -20.445 1.00 85.44 116 ARG A C 1
ATOM 878 O O . ARG A 1 116 ? 14.558 1.532 -21.613 1.00 85.44 116 ARG A O 1
ATOM 885 N N . GLU A 1 117 ? 14.107 1.910 -19.445 1.00 87.44 117 GLU A N 1
ATOM 886 C CA . GLU A 1 117 ? 12.699 2.260 -19.638 1.00 87.44 117 GLU A CA 1
ATOM 887 C C . GLU A 1 117 ? 12.550 3.460 -20.582 1.00 87.44 117 GLU A C 1
ATOM 889 O O . GLU A 1 117 ? 11.762 3.413 -21.526 1.00 87.44 117 GLU A O 1
ATOM 894 N N . ALA A 1 118 ? 13.322 4.527 -20.353 1.00 85.06 118 ALA A N 1
ATOM 895 C CA . ALA A 1 118 ? 13.307 5.712 -21.202 1.00 85.06 118 ALA A CA 1
ATOM 896 C C . ALA A 1 118 ? 13.762 5.396 -22.635 1.00 85.06 118 ALA A C 1
ATOM 898 O O . ALA A 1 118 ? 13.108 5.824 -23.583 1.00 85.06 118 ALA A O 1
ATOM 899 N N . ALA A 1 119 ? 14.826 4.605 -22.789 1.00 87.25 119 ALA A N 1
ATOM 900 C CA . ALA A 1 119 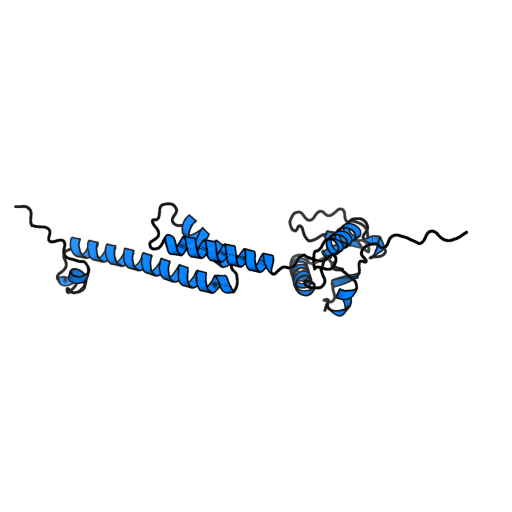? 15.351 4.220 -24.093 1.00 87.25 119 ALA A CA 1
ATOM 901 C C . ALA A 1 119 ? 14.338 3.381 -24.890 1.00 87.25 119 ALA A C 1
ATOM 903 O O . ALA A 1 119 ? 14.089 3.663 -26.060 1.00 87.25 119 ALA A O 1
ATOM 904 N N . PHE A 1 120 ? 13.678 2.411 -24.246 1.00 89.50 120 PHE A N 1
ATOM 905 C CA . PHE A 1 120 ? 12.609 1.640 -24.883 1.00 89.50 120 PHE A CA 1
ATOM 906 C C . PHE A 1 120 ? 11.392 2.505 -25.231 1.00 89.50 120 PHE A C 1
ATOM 908 O O . PHE A 1 120 ? 10.779 2.318 -26.279 1.00 89.50 120 PHE A O 1
ATOM 915 N N . ARG A 1 121 ? 11.038 3.473 -24.375 1.00 88.62 121 ARG A N 1
ATOM 916 C CA . ARG A 1 121 ? 9.936 4.410 -24.637 1.00 88.62 121 ARG A CA 1
ATOM 917 C C . ARG A 1 121 ? 10.209 5.299 -25.850 1.00 88.62 121 ARG A C 1
ATOM 919 O O . ARG A 1 121 ? 9.274 5.603 -26.585 1.00 88.62 121 ARG A O 1
ATOM 926 N N . GLU A 1 122 ? 11.452 5.731 -26.031 1.00 87.81 122 GLU A N 1
ATOM 927 C CA . GLU A 1 122 ? 11.867 6.592 -27.139 1.00 87.81 122 GLU A CA 1
ATOM 928 C C . GLU A 1 122 ? 11.964 5.820 -28.461 1.00 87.81 122 GLU A C 1
ATOM 930 O O . GLU A 1 122 ? 11.443 6.276 -29.479 1.00 87.81 122 GLU A O 1
ATOM 935 N N . GLU A 1 123 ? 12.573 4.630 -28.447 1.00 88.88 123 GLU A N 1
ATOM 936 C CA . GLU A 1 123 ? 12.840 3.853 -29.661 1.00 88.88 123 GLU A CA 1
ATOM 937 C C . GLU A 1 123 ? 12.592 2.341 -29.457 1.00 88.88 123 GLU A C 1
ATOM 939 O O . GLU A 1 123 ? 13.527 1.535 -29.454 1.00 88.88 123 GLU A O 1
ATOM 944 N N . PRO A 1 124 ? 11.327 1.893 -29.334 1.00 90.00 124 PRO A N 1
ATOM 945 C CA . PRO A 1 124 ? 11.024 0.487 -29.038 1.00 90.00 124 PRO A CA 1
ATOM 946 C C . PRO A 1 124 ? 11.480 -0.465 -30.153 1.00 90.00 124 PRO A C 1
ATOM 948 O O . PRO A 1 124 ? 11.842 -1.611 -29.886 1.00 90.00 124 PRO A O 1
ATOM 951 N N . GLY A 1 125 ? 11.532 0.022 -31.399 1.00 90.25 125 GLY A N 1
ATOM 952 C CA . GLY A 1 125 ? 11.975 -0.726 -32.578 1.00 90.25 125 GLY A CA 1
ATOM 953 C C . GLY A 1 125 ? 13.412 -1.252 -32.504 1.00 90.25 125 GLY A C 1
ATOM 954 O O . GLY A 1 125 ? 13.730 -2.215 -33.202 1.00 90.25 125 GLY A O 1
ATOM 955 N N . ARG A 1 126 ? 14.263 -0.664 -31.647 1.00 90.12 126 ARG A N 1
ATOM 956 C CA . ARG A 1 126 ? 15.643 -1.116 -31.412 1.00 90.12 126 ARG A CA 1
ATOM 957 C C . ARG A 1 126 ? 15.699 -2.484 -30.722 1.00 90.12 126 ARG A C 1
ATOM 959 O O . ARG A 1 126 ? 16.613 -3.252 -31.008 1.00 90.12 126 ARG A O 1
ATOM 966 N N . TRP A 1 127 ? 14.722 -2.801 -29.867 1.00 91.94 127 TRP A N 1
ATOM 967 C CA . TRP A 1 127 ? 14.657 -4.072 -29.122 1.00 91.94 127 TRP A CA 1
ATOM 968 C C . TRP A 1 127 ? 13.506 -4.977 -29.560 1.00 91.94 127 TRP A C 1
ATOM 970 O O . TRP A 1 127 ? 13.613 -6.195 -29.459 1.00 91.94 127 TRP A O 1
ATOM 980 N N . LEU A 1 128 ? 12.426 -4.401 -30.091 1.00 90.31 128 LEU A N 1
ATOM 981 C CA . LEU A 1 128 ? 11.289 -5.125 -30.646 1.00 90.31 128 LEU A CA 1
ATOM 982 C C . LEU A 1 128 ? 11.159 -4.792 -32.144 1.00 90.31 128 LEU A C 1
ATOM 984 O O . LEU A 1 128 ? 10.507 -3.809 -32.500 1.00 90.31 128 LEU A O 1
ATOM 988 N N . PRO A 1 129 ? 11.790 -5.567 -33.047 1.00 90.50 129 PRO A N 1
ATOM 989 C CA . PRO A 1 129 ? 11.827 -5.247 -34.471 1.00 90.50 129 PRO A CA 1
ATOM 990 C C . PRO A 1 129 ? 10.436 -5.053 -35.083 1.00 90.50 129 PRO A C 1
ATOM 992 O O . PRO A 1 129 ? 9.559 -5.899 -34.953 1.00 90.50 129 PRO A O 1
ATOM 995 N N . GLY A 1 130 ? 10.241 -3.938 -35.791 1.00 89.19 130 GLY A N 1
ATOM 996 C CA . GLY A 1 130 ? 8.947 -3.580 -36.384 1.00 89.19 130 GLY A CA 1
ATOM 997 C C . GLY A 1 130 ? 7.975 -2.894 -35.419 1.00 89.19 130 GLY A C 1
ATOM 998 O O . GLY A 1 130 ? 6.853 -2.582 -35.821 1.00 89.19 130 GLY A O 1
ATOM 999 N N . ALA A 1 131 ? 8.387 -2.645 -34.174 1.00 91.62 131 ALA A N 1
ATOM 1000 C CA . ALA A 1 131 ? 7.629 -1.847 -33.228 1.00 91.62 131 ALA A CA 1
ATOM 1001 C C . ALA A 1 131 ? 7.897 -0.346 -33.397 1.00 91.62 131 ALA A C 1
ATOM 1003 O O . ALA A 1 131 ? 9.022 0.079 -33.663 1.00 91.62 131 ALA A O 1
ATOM 1004 N N . THR A 1 132 ? 6.864 0.467 -33.201 1.00 92.25 132 THR A N 1
ATOM 1005 C CA . THR A 1 132 ? 6.951 1.931 -33.198 1.00 92.25 132 THR A CA 1
ATOM 1006 C C . THR A 1 132 ? 6.256 2.498 -31.971 1.00 92.25 132 THR A C 1
ATOM 1008 O O . THR A 1 132 ? 5.346 1.875 -31.419 1.00 92.25 132 THR A O 1
ATOM 1011 N N . VAL A 1 133 ? 6.639 3.710 -31.566 1.00 88.25 133 VAL A N 1
ATOM 1012 C CA . VAL A 1 133 ? 5.909 4.461 -30.536 1.00 88.25 133 VAL A CA 1
ATOM 1013 C C . VAL A 1 133 ? 4.437 4.566 -30.953 1.00 88.25 133 VAL A C 1
ATOM 1015 O O . VAL A 1 133 ? 4.141 4.881 -32.108 1.00 88.25 133 VAL A O 1
ATOM 1018 N N . SER A 1 134 ? 3.519 4.217 -30.049 1.00 85.94 134 SER A N 1
ATOM 1019 C CA . SER A 1 134 ? 2.084 4.344 -30.310 1.00 85.94 134 SER A CA 1
ATOM 1020 C C . SER A 1 134 ? 1.619 5.768 -30.004 1.00 85.94 134 SER A C 1
ATOM 1022 O O . SER A 1 134 ? 2.063 6.373 -29.032 1.00 85.94 134 SER A O 1
ATOM 1024 N N . ASP A 1 135 ? 0.676 6.284 -30.793 1.00 80.75 135 ASP A N 1
ATOM 1025 C CA . ASP A 1 135 ? 0.027 7.580 -30.541 1.00 80.75 135 ASP A CA 1
ATOM 1026 C C . ASP A 1 135 ? -1.000 7.514 -29.391 1.00 80.75 135 ASP A C 1
ATOM 1028 O O . ASP A 1 135 ? -1.594 8.524 -29.006 1.00 80.75 135 ASP A O 1
ATOM 1032 N N . VAL A 1 136 ? -1.264 6.313 -28.861 1.00 78.06 136 VAL A N 1
ATOM 1033 C CA . VAL A 1 136 ? -2.221 6.087 -27.775 1.00 78.06 136 VAL A CA 1
ATOM 1034 C C . VAL A 1 136 ? -1.631 6.567 -26.451 1.00 78.06 136 VAL A C 1
ATOM 1036 O O . VAL A 1 136 ? -0.683 5.990 -25.923 1.00 78.06 136 VAL A O 1
ATOM 1039 N N . VAL A 1 137 ? -2.253 7.594 -25.872 1.00 66.62 137 VAL A N 1
ATOM 1040 C CA . VAL A 1 137 ? -1.916 8.099 -24.537 1.00 66.62 137 VAL A CA 1
ATOM 1041 C C . VAL A 1 137 ? -2.822 7.441 -23.498 1.00 66.62 137 VAL A C 1
ATOM 1043 O O . VAL A 1 137 ? -4.034 7.667 -23.481 1.00 66.62 137 VAL A O 1
ATOM 1046 N N . LEU A 1 138 ? -2.242 6.647 -22.597 1.00 64.25 138 LEU A N 1
ATOM 1047 C CA . LEU A 1 138 ? -2.953 6.123 -21.431 1.00 64.25 138 LEU A CA 1
ATOM 1048 C C . LEU A 1 138 ? -3.032 7.204 -20.351 1.00 64.25 138 LEU A C 1
ATOM 1050 O O . LEU A 1 138 ? -2.051 7.512 -19.685 1.00 64.25 138 LEU A O 1
ATOM 1054 N N . LEU A 1 139 ? -4.220 7.772 -20.154 1.00 49.44 139 LEU A N 1
ATOM 1055 C CA . LEU A 1 139 ? -4.433 8.874 -19.207 1.00 49.44 139 LEU A CA 1
ATOM 1056 C C . LEU A 1 139 ? -4.388 8.457 -17.724 1.00 49.44 139 LEU A C 1
ATOM 1058 O O . LEU A 1 139 ? -4.354 9.327 -16.859 1.00 49.44 139 LEU A O 1
ATOM 1062 N N . HIS A 1 140 ? -4.413 7.156 -17.414 1.00 42.59 140 HIS A N 1
ATOM 1063 C CA . HIS A 1 140 ? -4.735 6.676 -16.062 1.00 42.59 140 HIS A CA 1
ATOM 1064 C C . HIS A 1 140 ? -3.659 5.851 -15.353 1.00 42.59 140 HIS A C 1
ATOM 1066 O O . HIS A 1 140 ? -3.844 5.558 -14.176 1.00 42.59 140 HIS A O 1
ATOM 1072 N N . ALA A 1 141 ? -2.552 5.480 -16.001 1.00 54.75 141 ALA A N 1
ATOM 1073 C CA . ALA A 1 141 ? -1.573 4.606 -15.360 1.00 54.75 141 ALA A CA 1
ATOM 1074 C C . ALA A 1 141 ? -0.130 5.003 -15.737 1.00 54.75 141 ALA A C 1
ATOM 1076 O O . ALA A 1 141 ? 0.320 4.679 -16.833 1.00 54.75 141 ALA A O 1
ATOM 1077 N N . PRO A 1 142 ? 0.605 5.711 -14.853 1.00 55.69 142 PRO A N 1
ATOM 1078 C CA . PRO A 1 142 ? 1.904 6.312 -15.182 1.00 55.69 142 PRO A CA 1
ATOM 1079 C C . PRO A 1 142 ? 3.020 5.296 -15.478 1.00 55.69 142 PRO A C 1
ATOM 1081 O O . PRO A 1 142 ? 4.035 5.673 -16.052 1.00 55.69 142 PRO A O 1
ATOM 1084 N N . ALA A 1 143 ? 2.840 4.025 -15.102 1.00 66.75 143 ALA A N 1
ATOM 1085 C CA . ALA A 1 143 ? 3.821 2.956 -15.304 1.00 66.75 143 ALA A CA 1
ATOM 1086 C C . ALA A 1 143 ? 3.620 2.149 -16.603 1.00 66.75 143 ALA A C 1
ATOM 1088 O O . ALA A 1 143 ? 4.447 1.295 -16.916 1.00 66.75 143 ALA A O 1
ATOM 1089 N N . PHE A 1 144 ? 2.535 2.395 -17.347 1.00 78.12 144 PHE A N 1
ATOM 1090 C CA . PHE A 1 144 ? 2.228 1.673 -18.579 1.00 78.12 144 PHE A CA 1
ATOM 1091 C C . PHE A 1 144 ? 2.532 2.536 -19.798 1.00 78.12 144 PHE A C 1
ATOM 1093 O O . PHE A 1 144 ? 2.145 3.703 -19.872 1.00 78.12 144 PHE A O 1
ATOM 1100 N N . GLY A 1 145 ? 3.194 1.939 -20.779 1.00 85.62 145 GLY A N 1
ATOM 1101 C CA . GLY A 1 145 ? 3.334 2.496 -22.111 1.00 85.62 145 GLY A CA 1
ATOM 1102 C C . GLY A 1 145 ? 2.517 1.714 -23.131 1.00 85.62 145 GLY A C 1
ATOM 1103 O O . GLY A 1 145 ? 2.019 0.619 -22.865 1.00 85.62 145 GLY A O 1
ATOM 1104 N N . VAL A 1 146 ? 2.389 2.287 -24.325 1.00 89.06 146 VAL A N 1
ATOM 1105 C CA . VAL A 1 146 ? 1.776 1.614 -25.472 1.00 89.06 146 VAL A CA 1
ATOM 1106 C C . VAL A 1 146 ? 2.758 1.629 -26.627 1.00 89.06 146 VAL A C 1
ATOM 1108 O O . VAL A 1 146 ? 3.371 2.653 -26.932 1.00 89.06 146 VAL A O 1
ATOM 1111 N N . VAL A 1 147 ? 2.912 0.483 -27.273 1.00 90.88 147 VAL A N 1
ATOM 1112 C CA . VAL A 1 147 ? 3.741 0.322 -28.462 1.00 90.88 147 VAL A CA 1
ATOM 1113 C C . VAL A 1 147 ? 2.904 -0.288 -29.572 1.00 90.88 147 VAL A C 1
ATOM 1115 O O . VAL A 1 147 ? 2.077 -1.163 -29.325 1.00 90.88 147 VAL A O 1
ATOM 1118 N N . ARG A 1 148 ? 3.099 0.171 -30.806 1.00 90.38 148 ARG A N 1
ATOM 1119 C CA . ARG A 1 148 ? 2.450 -0.424 -31.970 1.00 90.38 148 ARG A CA 1
ATOM 1120 C C . ARG A 1 148 ? 3.373 -1.460 -32.583 1.00 90.38 148 ARG A C 1
ATOM 1122 O O . ARG A 1 148 ? 4.478 -1.123 -32.987 1.00 90.38 148 ARG A O 1
ATOM 1129 N N . HIS A 1 149 ? 2.918 -2.700 -32.690 1.00 90.25 149 HIS A N 1
ATOM 1130 C CA . HIS A 1 149 ? 3.678 -3.808 -33.259 1.00 90.25 149 HIS A CA 1
ATOM 1131 C C . HIS A 1 149 ? 2.754 -4.681 -34.114 1.00 90.25 149 HIS A C 1
ATOM 1133 O O . HIS A 1 149 ? 1.616 -4.957 -33.741 1.00 90.25 149 HIS A O 1
ATOM 1139 N N . GLY A 1 150 ? 3.189 -5.046 -35.325 1.00 85.69 150 GLY A N 1
ATOM 1140 C CA . GLY A 1 150 ? 2.354 -5.828 -36.250 1.00 85.69 150 GLY A CA 1
ATOM 1141 C C . GLY A 1 150 ? 1.010 -5.168 -36.607 1.00 85.69 150 GLY A C 1
ATOM 1142 O O . GLY A 1 150 ? 0.033 -5.862 -36.883 1.00 85.69 150 GLY A O 1
ATOM 1143 N N . GLY A 1 151 ? 0.933 -3.831 -36.565 1.00 83.75 151 GLY A N 1
ATOM 1144 C CA . GLY A 1 151 ? -0.298 -3.072 -36.824 1.00 83.75 151 GLY A CA 1
ATOM 1145 C C . GLY A 1 151 ? -1.324 -3.083 -35.684 1.00 83.75 151 GLY A C 1
ATOM 1146 O O . GLY A 1 151 ? -2.443 -2.614 -35.889 1.00 83.75 151 GLY A O 1
ATOM 1147 N N . ARG A 1 152 ? -0.968 -3.595 -34.499 1.00 86.50 152 ARG A N 1
ATOM 1148 C CA . ARG A 1 152 ? -1.800 -3.582 -33.286 1.00 86.50 152 ARG A CA 1
ATOM 1149 C C . ARG A 1 152 ? -1.088 -2.855 -32.154 1.00 86.50 152 ARG A C 1
ATOM 1151 O O . ARG A 1 152 ? 0.137 -2.797 -32.132 1.00 86.50 152 ARG A O 1
ATOM 1158 N N . ASP A 1 153 ? -1.860 -2.293 -31.235 1.00 87.19 153 ASP A N 1
ATOM 1159 C CA . ASP A 1 153 ? -1.322 -1.647 -30.042 1.00 87.19 153 ASP A CA 1
ATOM 1160 C C . ASP A 1 153 ? -1.180 -2.676 -28.910 1.00 87.19 153 ASP A C 1
ATOM 1162 O O . ASP A 1 153 ? -2.090 -3.457 -28.632 1.00 87.19 153 ASP A O 1
ATOM 1166 N N . HIS A 1 154 ? -0.012 -2.679 -28.278 1.00 88.94 154 HIS A N 1
ATOM 1167 C CA . HIS A 1 154 ? 0.363 -3.544 -27.169 1.00 88.94 154 HIS A CA 1
ATOM 1168 C C . HIS A 1 154 ? 0.675 -2.688 -25.951 1.00 88.94 154 HIS A C 1
ATOM 1170 O O . HIS A 1 154 ? 1.343 -1.655 -26.059 1.00 88.94 154 HIS A O 1
ATOM 1176 N N . ILE A 1 155 ? 0.204 -3.133 -24.792 1.00 88.75 155 ILE A N 1
ATOM 1177 C CA . ILE A 1 155 ? 0.538 -2.508 -23.519 1.00 88.75 155 ILE A CA 1
ATOM 1178 C C . ILE A 1 155 ? 1.884 -3.047 -23.080 1.00 88.75 155 ILE A C 1
ATOM 1180 O O . ILE A 1 155 ? 2.097 -4.259 -23.100 1.00 88.75 155 ILE A O 1
ATOM 1184 N N . TRP A 1 156 ? 2.774 -2.157 -22.664 1.00 88.62 156 TRP A N 1
ATOM 1185 C CA . TRP A 1 156 ? 4.044 -2.555 -22.091 1.00 88.62 156 TRP A CA 1
ATOM 1186 C C . TRP A 1 156 ? 4.274 -1.918 -20.730 1.00 88.62 156 TRP A C 1
ATOM 1188 O O . TRP A 1 156 ? 3.788 -0.818 -20.458 1.00 88.62 156 TRP A O 1
ATOM 1198 N N . LEU A 1 157 ? 5.040 -2.596 -19.883 1.00 89.12 157 LEU A N 1
ATOM 1199 C CA . LEU A 1 157 ? 5.587 -1.994 -18.675 1.00 89.12 157 LEU A CA 1
ATOM 1200 C C . LEU A 1 157 ? 7.030 -2.413 -18.439 1.00 89.12 157 LEU A C 1
ATOM 1202 O O . LEU A 1 157 ? 7.480 -3.446 -18.937 1.00 89.12 157 LEU A O 1
ATOM 1206 N N . TYR A 1 158 ? 7.727 -1.616 -17.640 1.00 85.56 158 TYR A N 1
ATOM 1207 C CA . TYR A 1 158 ? 9.070 -1.946 -17.206 1.00 85.56 158 TYR A CA 1
ATOM 1208 C C . TYR A 1 158 ? 9.055 -2.787 -15.923 1.00 85.56 158 TYR A C 1
ATOM 1210 O O . TYR A 1 158 ? 8.434 -2.413 -14.925 1.00 85.56 158 TYR A O 1
ATOM 1218 N N . ALA A 1 159 ? 9.777 -3.901 -15.944 1.00 84.00 159 ALA A N 1
ATOM 1219 C CA . ALA A 1 159 ? 10.011 -4.792 -14.827 1.00 84.00 159 ALA A CA 1
ATOM 1220 C C . ALA A 1 159 ? 11.499 -4.790 -14.460 1.00 84.00 159 ALA A C 1
ATOM 1222 O O . ALA A 1 159 ? 12.366 -5.199 -15.233 1.00 84.00 159 ALA A O 1
ATOM 1223 N N . ALA A 1 160 ? 11.793 -4.337 -13.245 1.00 79.06 160 ALA A N 1
ATOM 1224 C CA . ALA A 1 160 ? 13.116 -4.473 -12.658 1.00 79.06 160 ALA A CA 1
ATOM 1225 C C . ALA A 1 160 ? 13.320 -5.894 -12.107 1.00 79.06 160 ALA A C 1
ATOM 1227 O O . ALA A 1 160 ? 12.352 -6.564 -11.747 1.00 79.06 160 ALA A O 1
ATOM 1228 N N . LYS A 1 161 ? 14.580 -6.335 -11.969 1.00 67.62 161 LYS A N 1
ATOM 1229 C CA . LYS A 1 161 ? 14.915 -7.724 -11.600 1.00 67.62 161 LYS A CA 1
ATOM 1230 C C . LYS A 1 161 ? 14.180 -8.239 -10.350 1.00 67.62 161 LYS A C 1
ATOM 1232 O O . LYS A 1 161 ? 13.726 -9.371 -10.333 1.00 67.62 161 LYS A O 1
ATOM 1237 N N . THR A 1 162 ? 14.037 -7.423 -9.306 1.00 65.62 162 THR A N 1
ATOM 1238 C CA . THR A 1 162 ? 13.382 -7.847 -8.051 1.00 65.62 162 THR A CA 1
ATOM 1239 C C . THR A 1 162 ? 11.872 -7.588 -8.016 1.00 65.62 162 THR A C 1
ATOM 1241 O O . THR A 1 162 ? 11.253 -7.827 -6.988 1.00 65.62 162 THR A O 1
ATOM 1244 N N . GLN A 1 163 ? 11.287 -7.047 -9.089 1.00 65.25 163 GLN A N 1
ATOM 1245 C CA . GLN A 1 163 ? 9.866 -6.673 -9.171 1.00 65.25 163 GLN A CA 1
ATOM 1246 C C . GLN A 1 163 ? 9.117 -7.400 -10.298 1.00 65.25 163 GLN A C 1
ATOM 1248 O O . GLN A 1 163 ? 7.942 -7.112 -10.519 1.00 65.25 163 GLN A O 1
ATOM 1253 N N . GLY A 1 164 ? 9.784 -8.311 -11.018 1.00 61.16 164 GLY A N 1
ATOM 1254 C CA . GLY A 1 164 ? 9.256 -8.983 -12.209 1.00 61.16 164 GLY A CA 1
ATOM 1255 C C . GLY A 1 164 ? 7.852 -9.555 -12.035 1.00 61.16 164 GLY A C 1
ATOM 1256 O O . GLY A 1 164 ? 6.964 -9.237 -12.824 1.00 61.16 164 GLY A O 1
ATOM 1257 N N . ASP A 1 165 ? 7.635 -10.310 -10.960 1.00 72.00 165 ASP A N 1
ATOM 1258 C CA . ASP A 1 165 ? 6.364 -10.995 -10.705 1.00 72.00 165 ASP A CA 1
ATOM 1259 C C . ASP A 1 165 ? 5.207 -10.043 -10.403 1.00 72.00 165 ASP A C 1
ATOM 1261 O O . ASP A 1 165 ? 4.093 -10.239 -10.888 1.00 72.00 165 ASP A O 1
ATOM 1265 N N . ASP A 1 166 ? 5.443 -9.001 -9.607 1.00 73.38 166 ASP A N 1
ATOM 1266 C CA . ASP A 1 166 ? 4.388 -8.046 -9.258 1.00 73.38 166 ASP A CA 1
ATOM 1267 C C . ASP A 1 166 ? 4.007 -7.191 -10.470 1.00 73.38 166 ASP A C 1
ATOM 1269 O O . ASP A 1 166 ? 2.831 -6.956 -10.736 1.00 73.38 166 ASP A O 1
ATOM 1273 N N . LYS A 1 167 ? 5.000 -6.832 -11.286 1.00 75.81 167 LYS A N 1
ATOM 1274 C CA . LYS A 1 167 ? 4.813 -6.148 -12.566 1.00 75.81 167 LYS A CA 1
ATOM 1275 C C . LYS A 1 167 ? 4.066 -7.004 -13.587 1.00 75.81 167 LYS A C 1
ATOM 1277 O O . LYS A 1 167 ? 3.186 -6.505 -14.289 1.00 75.81 167 LYS A O 1
ATOM 1282 N N . LEU A 1 168 ? 4.341 -8.300 -13.626 1.00 75.50 168 LEU A N 1
ATOM 1283 C CA . LEU A 1 168 ? 3.587 -9.229 -14.454 1.00 75.50 168 LEU A CA 1
ATOM 1284 C C . LEU A 1 168 ? 2.117 -9.336 -14.011 1.00 75.50 168 LEU A C 1
ATOM 1286 O O . LEU A 1 168 ? 1.229 -9.292 -14.861 1.00 75.50 168 LEU A O 1
ATOM 1290 N N . LYS A 1 169 ? 1.837 -9.407 -12.702 1.00 80.69 169 LYS A N 1
ATOM 1291 C CA . LYS A 1 169 ? 0.457 -9.405 -12.175 1.00 80.69 169 LYS A CA 1
ATOM 1292 C C . LYS A 1 169 ? -0.293 -8.122 -12.536 1.00 80.69 169 LYS A C 1
ATOM 1294 O O . LYS A 1 169 ? -1.439 -8.208 -12.973 1.00 80.69 169 LYS A O 1
ATOM 1299 N N . ASP A 1 170 ? 0.356 -6.963 -12.404 1.00 79.12 170 ASP A N 1
ATOM 1300 C CA . ASP A 1 170 ? -0.215 -5.664 -12.786 1.00 79.12 170 ASP A CA 1
ATOM 1301 C C . ASP A 1 170 ? -0.614 -5.643 -14.274 1.00 79.12 170 ASP A C 1
ATOM 1303 O O . ASP A 1 170 ? -1.685 -5.143 -14.628 1.00 79.12 170 ASP A O 1
ATOM 1307 N N . LEU A 1 171 ? 0.222 -6.211 -15.156 1.00 79.00 171 LEU A N 1
ATOM 1308 C CA . LEU A 1 171 ? -0.082 -6.319 -16.586 1.00 79.00 171 LEU A CA 1
ATOM 1309 C C . LEU A 1 171 ? -1.284 -7.207 -16.856 1.00 79.00 171 LEU A C 1
ATOM 1311 O O . LEU A 1 171 ? -2.173 -6.813 -17.604 1.00 79.00 171 LEU A O 1
ATOM 1315 N N . ILE A 1 172 ? -1.299 -8.400 -16.263 1.00 80.50 172 ILE A N 1
ATOM 1316 C CA . ILE A 1 172 ? -2.366 -9.381 -16.466 1.00 80.50 172 ILE A CA 1
ATOM 1317 C C . ILE A 1 172 ? -3.703 -8.781 -16.034 1.00 80.50 172 ILE A C 1
ATOM 1319 O O . ILE A 1 172 ? -4.647 -8.782 -16.818 1.00 80.50 172 ILE A O 1
ATOM 1323 N N . ALA A 1 173 ? -3.752 -8.172 -14.846 1.00 81.38 173 ALA A N 1
ATOM 1324 C CA . ALA A 1 173 ? -4.951 -7.500 -14.356 1.00 81.38 173 ALA A CA 1
ATOM 1325 C C . ALA A 1 173 ? -5.434 -6.402 -15.323 1.00 81.38 173 ALA A C 1
ATOM 1327 O O . ALA A 1 173 ? -6.628 -6.272 -15.581 1.00 81.38 173 ALA A O 1
ATOM 1328 N N . PHE A 1 174 ? -4.512 -5.634 -15.914 1.00 77.38 174 PHE A N 1
ATOM 1329 C CA . PHE A 1 174 ? -4.866 -4.599 -16.886 1.00 77.38 174 PHE A CA 1
ATOM 1330 C C . PHE A 1 174 ? -5.418 -5.165 -18.205 1.00 77.38 174 PHE A C 1
ATOM 1332 O O . PHE A 1 174 ? -6.301 -4.547 -18.811 1.00 77.38 174 PHE A O 1
ATOM 1339 N N . LEU A 1 175 ? -4.872 -6.291 -18.675 1.00 78.62 175 LEU A N 1
ATOM 1340 C CA . LEU A 1 175 ? -5.287 -6.957 -19.912 1.00 78.62 175 LEU A CA 1
ATOM 1341 C C . LEU A 1 175 ? -6.643 -7.652 -19.763 1.00 78.62 175 LEU A C 1
ATOM 1343 O O . LEU A 1 175 ?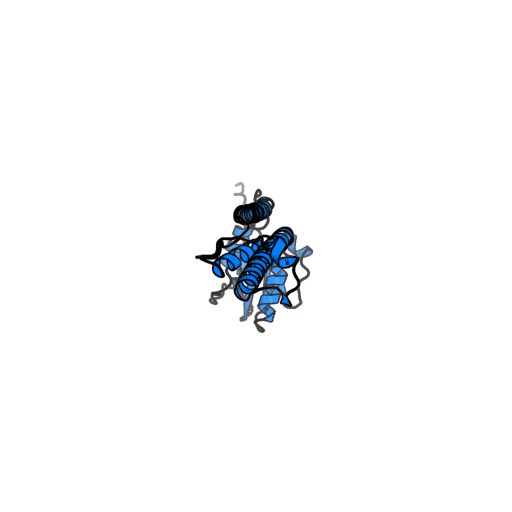 -7.456 -7.573 -20.686 1.00 78.62 175 LEU A O 1
ATOM 1347 N N . ASP A 1 176 ? -6.917 -8.254 -18.603 1.00 80.88 176 ASP A N 1
ATOM 1348 C CA . ASP A 1 176 ? -8.211 -8.875 -18.294 1.00 80.88 176 ASP A CA 1
ATOM 1349 C C . ASP A 1 176 ? -9.365 -7.862 -18.403 1.00 80.88 176 ASP A C 1
ATOM 1351 O O . ASP A 1 176 ? -10.430 -8.168 -18.945 1.00 80.88 176 ASP A O 1
ATOM 1355 N N . ASP A 1 177 ? -9.127 -6.615 -17.988 1.00 75.25 177 ASP A N 1
ATOM 1356 C CA . ASP A 1 177 ? -10.094 -5.519 -18.102 1.00 75.25 177 ASP A CA 1
ATOM 1357 C C . ASP A 1 177 ? -10.235 -4.961 -19.536 1.00 75.25 177 ASP A C 1
ATOM 1359 O O . ASP A 1 177 ? -11.154 -4.183 -19.820 1.00 75.25 177 ASP A O 1
ATOM 1363 N N . ARG A 1 178 ? -9.322 -5.304 -20.459 1.00 72.50 178 ARG A N 1
ATOM 1364 C CA . ARG A 1 178 ? -9.251 -4.740 -21.822 1.00 72.50 178 ARG A CA 1
ATOM 1365 C C . ARG A 1 178 ? -8.929 -5.806 -22.878 1.00 72.50 178 ARG A C 1
ATOM 1367 O O . ARG A 1 178 ? -7.854 -5.767 -23.490 1.00 72.50 178 ARG A O 1
ATOM 1374 N N . PRO A 1 179 ? -9.885 -6.703 -23.181 1.00 65.06 179 PRO A N 1
ATOM 1375 C CA . PRO A 1 179 ? -9.692 -7.743 -24.183 1.00 65.06 179 PRO A CA 1
ATOM 1376 C C . PRO A 1 179 ? -9.436 -7.117 -25.563 1.00 65.06 179 PRO A C 1
ATOM 1378 O O . PRO A 1 179 ? -10.300 -6.442 -26.125 1.00 65.06 179 PRO A O 1
ATOM 1381 N N . GLY A 1 180 ? -8.235 -7.322 -26.108 1.00 68.00 180 GLY A N 1
ATOM 1382 C CA . GLY A 1 180 ? -7.829 -6.808 -27.424 1.00 68.00 180 GLY A CA 1
ATOM 1383 C C . GLY A 1 180 ? -6.410 -6.240 -27.490 1.00 68.00 180 GLY A C 1
ATOM 1384 O O . GLY A 1 180 ? -5.876 -6.102 -28.591 1.00 68.00 180 GLY A O 1
ATOM 1385 N N . PHE A 1 181 ? -5.792 -5.955 -26.343 1.00 71.06 181 PHE A N 1
ATOM 1386 C CA . PHE A 1 181 ? -4.372 -5.613 -26.250 1.00 71.06 181 PHE A CA 1
ATOM 1387 C C . PHE A 1 181 ? -3.534 -6.870 -25.993 1.00 71.06 181 PHE A C 1
ATOM 1389 O O . PHE A 1 181 ? -3.959 -7.747 -25.250 1.00 71.06 181 PHE A O 1
ATOM 1396 N N . GLY A 1 182 ? -2.343 -6.952 -26.588 1.00 77.56 182 GLY A N 1
ATOM 1397 C CA . GLY A 1 182 ? -1.316 -7.902 -26.144 1.00 77.56 182 GLY A CA 1
ATOM 1398 C C . GLY A 1 182 ? -0.423 -7.280 -25.067 1.00 77.56 182 GLY A C 1
ATOM 1399 O O . GLY A 1 182 ? -0.301 -6.052 -25.007 1.00 77.56 182 GLY A O 1
ATOM 1400 N N . GLY A 1 183 ? 0.210 -8.116 -24.244 1.00 87.19 183 GLY A N 1
ATOM 1401 C CA . GLY A 1 183 ? 1.079 -7.686 -23.148 1.00 87.19 183 GLY A CA 1
ATOM 1402 C C . GLY A 1 183 ? 2.564 -7.761 -23.483 1.00 87.19 183 GLY A C 1
ATOM 1403 O O . GLY A 1 183 ? 3.022 -8.723 -24.096 1.00 87.19 183 GLY A O 1
ATOM 1404 N N . ILE A 1 184 ? 3.340 -6.766 -23.058 1.00 89.44 184 ILE A N 1
ATOM 1405 C CA . ILE A 1 184 ? 4.799 -6.771 -23.172 1.00 89.44 184 ILE A CA 1
ATOM 1406 C C . ILE A 1 184 ? 5.427 -6.415 -21.821 1.00 89.44 184 ILE A C 1
ATOM 1408 O O . ILE A 1 184 ? 5.125 -5.384 -21.225 1.00 89.44 184 ILE A O 1
ATOM 1412 N N . ILE A 1 185 ? 6.343 -7.252 -21.349 1.00 88.88 185 ILE A N 1
ATOM 1413 C CA . ILE A 1 185 ? 7.210 -6.932 -20.216 1.00 88.88 185 ILE A CA 1
ATOM 1414 C C . ILE A 1 185 ? 8.563 -6.507 -20.767 1.00 88.88 185 ILE A C 1
ATOM 1416 O O . ILE A 1 185 ? 9.174 -7.226 -21.548 1.00 88.88 185 ILE A O 1
ATOM 1420 N N . VAL A 1 186 ? 9.037 -5.341 -20.356 1.00 88.94 186 VAL A N 1
ATOM 1421 C CA . VAL A 1 186 ? 10.344 -4.801 -20.728 1.00 88.94 186 VAL A CA 1
ATOM 1422 C C . VAL A 1 186 ? 11.238 -4.861 -19.502 1.00 88.94 186 VAL A C 1
ATOM 1424 O O . VAL A 1 186 ? 10.817 -4.442 -18.431 1.00 88.94 186 VAL A O 1
ATOM 1427 N N . GLY A 1 187 ? 12.464 -5.353 -19.612 1.00 88.44 187 GLY A N 1
ATOM 1428 C CA . GLY A 1 187 ? 13.342 -5.440 -18.445 1.00 88.44 187 GLY A CA 1
ATOM 1429 C C . GLY A 1 187 ? 14.779 -5.796 -18.798 1.00 88.44 187 GLY A C 1
ATOM 1430 O O . GLY A 1 187 ? 15.102 -5.967 -19.972 1.00 88.44 187 GLY A O 1
ATOM 1431 N N . PRO A 1 188 ? 15.677 -5.909 -17.809 1.00 85.81 188 PRO A N 1
ATOM 1432 C CA . PRO A 1 188 ? 17.041 -6.357 -18.058 1.00 85.81 188 PRO A CA 1
ATOM 1433 C C . PRO A 1 188 ? 17.046 -7.831 -18.488 1.00 85.81 188 PRO A C 1
ATOM 1435 O O . PRO A 1 188 ? 16.295 -8.627 -17.935 1.00 85.81 188 PRO A O 1
ATOM 1438 N N . ALA A 1 189 ? 17.944 -8.227 -19.398 1.00 84.69 189 ALA A N 1
ATOM 1439 C CA . ALA A 1 189 ? 18.023 -9.611 -19.898 1.00 84.69 189 ALA A CA 1
ATOM 1440 C C . ALA A 1 189 ? 18.134 -10.674 -18.787 1.00 84.69 189 ALA A C 1
ATOM 1442 O O . ALA A 1 189 ? 17.593 -11.765 -18.903 1.00 84.69 189 ALA A O 1
ATOM 1443 N N . ALA A 1 190 ? 18.763 -10.326 -17.661 1.00 78.06 190 ALA A N 1
ATOM 1444 C CA . ALA A 1 190 ? 18.881 -11.198 -16.493 1.00 78.06 190 ALA A CA 1
ATOM 1445 C C . ALA A 1 190 ? 17.544 -11.565 -15.813 1.00 78.06 190 ALA A C 1
ATOM 1447 O O . ALA A 1 190 ? 17.578 -12.345 -14.869 1.00 78.06 190 ALA A O 1
ATOM 1448 N N . LEU A 1 191 ? 16.420 -10.966 -16.220 1.00 78.88 191 LEU A N 1
ATOM 1449 C CA . LEU A 1 191 ? 15.073 -11.262 -15.726 1.00 78.88 191 LEU A CA 1
ATOM 1450 C C . LEU A 1 191 ? 14.334 -12.285 -16.615 1.00 78.88 191 LEU A C 1
ATOM 1452 O O . LEU A 1 191 ? 13.326 -12.834 -16.188 1.00 78.88 191 LEU A O 1
ATOM 1456 N N . GLU A 1 192 ? 14.822 -12.567 -17.829 1.00 79.75 192 GLU A N 1
ATOM 1457 C CA . GLU A 1 192 ? 14.144 -13.457 -18.788 1.00 79.75 192 GLU A CA 1
ATOM 1458 C C . GLU A 1 192 ? 13.940 -14.876 -18.238 1.00 79.75 192 GLU A C 1
ATOM 1460 O O . GLU A 1 192 ? 12.901 -15.484 -18.467 1.00 79.75 192 GLU A O 1
ATOM 1465 N N . GLU A 1 193 ? 14.910 -15.381 -17.472 1.00 72.81 193 GLU A N 1
ATOM 1466 C CA . GLU A 1 193 ? 14.852 -16.715 -16.860 1.00 72.81 193 GLU A CA 1
ATOM 1467 C C . GLU A 1 193 ? 13.948 -16.774 -15.617 1.00 72.81 193 GLU A C 1
ATOM 1469 O O . GLU A 1 193 ? 13.517 -17.858 -15.226 1.00 72.81 193 GLU A O 1
ATOM 1474 N N . ASP A 1 194 ? 13.656 -15.622 -15.005 1.00 67.44 194 ASP A N 1
ATOM 1475 C CA . ASP A 1 194 ? 12.920 -15.516 -13.742 1.00 67.44 194 ASP A CA 1
ATOM 1476 C C . ASP A 1 194 ? 11.402 -15.306 -13.957 1.00 67.44 194 ASP A C 1
ATOM 1478 O O . ASP A 1 194 ? 10.637 -15.385 -12.999 1.00 67.44 194 ASP A O 1
ATOM 1482 N N . LEU A 1 195 ? 10.947 -15.041 -15.191 1.00 73.81 195 LEU A N 1
ATOM 1483 C CA . LEU A 1 195 ? 9.545 -14.730 -15.505 1.00 73.81 195 LEU A CA 1
ATOM 1484 C C . LEU A 1 195 ? 8.793 -15.916 -16.126 1.00 73.81 195 LEU A C 1
ATOM 1486 O O . LEU A 1 195 ? 9.130 -16.380 -17.215 1.00 73.81 195 LEU A O 1
ATOM 1490 N N . ASP A 1 196 ? 7.688 -16.325 -15.497 1.00 76.38 196 ASP A N 1
ATOM 1491 C CA . ASP A 1 196 ? 6.727 -17.271 -16.082 1.00 76.38 196 ASP A CA 1
ATOM 1492 C C . ASP A 1 196 ? 5.608 -16.515 -16.818 1.00 76.38 196 ASP A C 1
ATOM 1494 O O . ASP A 1 196 ? 4.616 -16.083 -16.226 1.00 76.38 196 ASP A O 1
ATOM 1498 N N . LEU A 1 197 ? 5.800 -16.274 -18.118 1.00 77.38 197 LEU A N 1
ATOM 1499 C CA . LEU A 1 197 ? 4.893 -15.446 -18.915 1.00 77.38 197 LEU A CA 1
ATOM 1500 C C . LEU A 1 197 ? 3.631 -16.213 -19.352 1.00 77.38 197 LEU A C 1
ATOM 1502 O O . LEU A 1 197 ? 3.728 -17.299 -19.930 1.00 77.38 197 LEU A O 1
ATOM 1506 N N . PRO A 1 198 ? 2.436 -15.613 -19.210 1.00 74.19 198 PRO A N 1
ATOM 1507 C CA . PRO A 1 198 ? 1.231 -16.103 -19.865 1.00 74.19 198 PRO A CA 1
ATOM 1508 C C . PRO A 1 198 ? 1.355 -16.070 -21.392 1.00 74.19 198 PRO A C 1
ATOM 1510 O O . PRO A 1 198 ? 2.106 -15.282 -21.962 1.00 74.19 198 PRO A O 1
ATOM 1513 N N . TRP A 1 199 ? 0.523 -16.868 -22.058 1.00 66.75 199 TRP A N 1
ATOM 1514 C CA . TRP A 1 199 ? 0.497 -17.065 -23.513 1.00 66.75 199 TRP A CA 1
ATOM 1515 C C . TRP A 1 199 ? 0.326 -15.784 -24.355 1.00 66.75 199 TRP A C 1
ATOM 1517 O O . TRP A 1 199 ? 0.758 -15.769 -25.505 1.00 66.75 199 TRP A O 1
ATOM 1527 N N . ASP A 1 200 ? -0.248 -14.719 -23.789 1.00 73.38 200 ASP A N 1
ATOM 1528 C CA . ASP A 1 200 ? -0.470 -13.426 -24.459 1.00 73.38 200 ASP A CA 1
ATOM 1529 C C . ASP A 1 200 ? 0.563 -12.339 -24.104 1.00 73.38 200 ASP A C 1
ATOM 1531 O O . ASP A 1 200 ? 0.458 -11.196 -24.568 1.00 73.38 200 ASP A O 1
ATOM 1535 N N . CYS A 1 201 ? 1.569 -12.680 -23.292 1.00 81.75 201 CYS A N 1
ATOM 1536 C CA . CYS A 1 201 ? 2.624 -11.768 -22.869 1.00 81.75 201 CYS A CA 1
ATOM 1537 C C . CYS A 1 201 ? 3.961 -12.122 -23.527 1.00 81.75 201 CYS A C 1
ATOM 1539 O O . CYS A 1 201 ? 4.322 -13.285 -23.674 1.00 81.75 201 CYS A O 1
ATOM 1541 N N . THR A 1 202 ? 4.733 -11.107 -23.907 1.00 88.44 202 THR A N 1
ATOM 1542 C CA . THR A 1 202 ? 6.099 -11.273 -24.429 1.00 88.44 202 THR A CA 1
ATOM 1543 C C . THR A 1 202 ? 7.085 -10.491 -23.573 1.00 88.44 202 THR A C 1
ATOM 1545 O O . THR A 1 202 ? 6.816 -9.345 -23.225 1.00 88.44 202 THR A O 1
ATOM 1548 N N . PHE A 1 203 ? 8.234 -11.082 -23.251 1.00 88.81 203 PHE A N 1
ATOM 1549 C CA . PHE A 1 203 ? 9.329 -10.361 -22.610 1.00 88.81 203 PHE A CA 1
ATOM 1550 C C . PHE A 1 203 ? 10.283 -9.788 -23.659 1.00 88.81 203 PHE A C 1
ATOM 1552 O O . PHE A 1 203 ? 10.619 -10.456 -24.636 1.00 88.81 203 PHE A O 1
ATOM 1559 N N . VAL A 1 204 ? 10.703 -8.541 -23.459 1.00 90.38 204 VAL A N 1
ATOM 1560 C CA . VAL A 1 204 ? 11.660 -7.835 -24.308 1.00 90.38 204 VAL A CA 1
ATOM 1561 C C . VAL A 1 204 ? 12.845 -7.394 -23.445 1.00 90.38 204 VAL A C 1
ATOM 1563 O O . VAL A 1 204 ? 12.702 -6.468 -22.636 1.00 90.38 204 VAL A O 1
ATOM 1566 N N . PRO A 1 205 ? 14.019 -8.028 -23.606 1.00 89.56 205 PRO A N 1
ATOM 1567 C CA . PRO A 1 205 ? 15.218 -7.619 -22.897 1.00 89.56 205 PRO A CA 1
ATOM 1568 C C . PRO A 1 205 ? 15.736 -6.283 -23.442 1.00 89.56 205 PRO A C 1
ATOM 1570 O O . PRO A 1 205 ? 15.874 -6.095 -24.652 1.00 89.56 205 PRO A O 1
ATOM 1573 N N . VAL A 1 206 ? 16.061 -5.358 -22.539 1.00 86.81 206 VAL A N 1
ATOM 1574 C CA . VAL A 1 206 ? 16.637 -4.050 -22.860 1.00 86.81 206 VAL A CA 1
ATOM 1575 C C . VAL A 1 206 ? 17.969 -3.887 -22.151 1.00 86.81 206 VAL A C 1
ATOM 1577 O O . VAL A 1 206 ? 18.063 -3.825 -20.922 1.00 86.81 206 VAL A O 1
ATOM 1580 N N . ASP A 1 207 ? 19.021 -3.771 -22.948 1.00 79.94 207 ASP A N 1
ATOM 1581 C CA . ASP A 1 207 ? 20.331 -3.386 -22.451 1.00 79.94 207 ASP A CA 1
ATOM 1582 C C . ASP A 1 207 ? 20.356 -1.886 -22.157 1.00 79.94 207 ASP A C 1
ATOM 1584 O O . ASP A 1 207 ? 19.852 -1.069 -22.929 1.00 79.94 207 ASP A O 1
ATOM 1588 N N . ALA A 1 208 ? 20.967 -1.510 -21.031 1.00 64.38 208 ALA A N 1
ATOM 1589 C CA . ALA A 1 208 ? 21.297 -0.111 -20.807 1.00 64.38 208 ALA A CA 1
ATOM 1590 C C . ALA A 1 208 ? 22.364 0.240 -21.841 1.00 64.38 208 ALA A C 1
ATOM 1592 O O . ALA A 1 208 ? 23.438 -0.357 -21.816 1.00 64.38 208 ALA A O 1
ATOM 1593 N N . GLY A 1 209 ? 22.021 1.111 -22.791 1.00 56.22 209 GLY A N 1
ATOM 1594 C CA . GLY A 1 209 ? 22.824 1.374 -23.979 1.00 56.22 209 GLY A CA 1
ATOM 1595 C C . GLY A 1 209 ? 24.320 1.469 -23.682 1.00 56.22 209 GLY A C 1
ATOM 1596 O O . GLY A 1 209 ? 24.779 2.398 -23.024 1.00 56.22 209 GLY A O 1
ATOM 1597 N N . ALA A 1 210 ? 25.077 0.510 -24.205 1.00 40.59 210 ALA A N 1
ATOM 1598 C CA . ALA A 1 210 ? 26.494 0.670 -24.466 1.00 40.59 210 ALA A CA 1
ATOM 1599 C C . ALA A 1 210 ? 26.650 1.129 -25.922 1.00 40.59 210 ALA A C 1
ATOM 1601 O O . ALA A 1 210 ? 27.080 0.367 -26.781 1.00 40.59 210 ALA A O 1
ATOM 1602 N N . ASP A 1 211 ? 26.290 2.376 -26.207 1.00 43.41 211 ASP A N 1
ATOM 1603 C CA . ASP A 1 211 ? 26.809 3.071 -27.386 1.00 43.41 211 ASP A CA 1
ATOM 1604 C C . ASP A 1 211 ? 28.045 3.852 -26.879 1.00 43.41 211 ASP A C 1
ATOM 1606 O O . ASP A 1 211 ? 27.921 4.651 -25.959 1.00 43.41 211 ASP A O 1
ATOM 1610 N N . SER A 1 212 ? 29.295 3.688 -27.325 1.00 35.88 212 SER A N 1
ATOM 1611 C CA . SER A 1 212 ? 29.867 2.988 -28.477 1.00 35.88 212 SER A CA 1
ATOM 1612 C C . SER A 1 212 ? 31.412 3.016 -28.386 1.00 35.88 212 SER A C 1
ATOM 1614 O O . SER A 1 212 ? 31.975 4.035 -27.995 1.00 35.88 212 SER A O 1
ATOM 1616 N N . HIS A 1 213 ? 32.074 1.925 -28.790 1.00 32.09 213 HIS A N 1
ATOM 1617 C CA . HIS A 1 213 ? 33.408 1.822 -29.424 1.00 32.09 213 HIS A CA 1
ATOM 1618 C C . HIS A 1 213 ? 34.538 2.801 -29.025 1.00 32.09 213 HIS A C 1
ATOM 1620 O O . HIS A 1 213 ? 34.542 3.978 -29.364 1.00 32.09 213 HIS A O 1
ATOM 1626 N N . THR A 1 214 ? 35.608 2.324 -28.380 1.00 36.19 214 THR A N 1
ATOM 1627 C CA . THR A 1 214 ? 36.846 1.915 -29.087 1.00 36.19 214 THR A CA 1
ATOM 1628 C C . THR A 1 214 ? 37.101 2.662 -30.406 1.00 36.19 214 THR A C 1
ATOM 1630 O O . THR A 1 214 ? 36.925 2.126 -31.496 1.00 36.19 214 THR A O 1
ATOM 1633 N N . GLY A 1 215 ? 37.590 3.901 -30.302 1.00 29.48 215 GLY A N 1
ATOM 1634 C CA . GLY A 1 215 ? 38.322 4.556 -31.385 1.00 29.48 215 GLY A CA 1
ATOM 1635 C C . GLY A 1 215 ? 39.609 3.780 -31.660 1.00 29.48 215 GLY A C 1
ATOM 1636 O O . GLY A 1 215 ? 40.521 3.766 -30.834 1.00 29.48 215 GLY A O 1
ATOM 1637 N N . GLY A 1 216 ? 39.616 3.064 -32.782 1.00 29.77 216 GLY A N 1
ATOM 1638 C CA . GLY A 1 216 ? 40.685 2.180 -33.215 1.00 29.77 216 GLY A CA 1
ATOM 1639 C C . GLY A 1 216 ? 42.001 2.899 -33.497 1.00 29.77 216 GLY A C 1
ATOM 1640 O O . GLY A 1 216 ? 42.045 4.060 -33.898 1.00 29.77 216 GLY A O 1
ATOM 1641 N N . ALA A 1 217 ? 43.073 2.140 -33.301 1.00 35.12 217 ALA A N 1
ATOM 1642 C CA . ALA A 1 217 ? 44.386 2.440 -33.829 1.00 35.12 217 ALA A CA 1
ATOM 1643 C C . ALA A 1 217 ? 44.349 2.530 -35.364 1.00 35.12 217 ALA A C 1
ATOM 1645 O O . ALA A 1 217 ? 43.890 1.598 -36.029 1.00 35.12 217 ALA A O 1
ATOM 1646 N N . ALA A 1 218 ? 44.892 3.623 -35.891 1.00 37.06 218 ALA A N 1
ATOM 1647 C CA . ALA A 1 218 ? 45.660 3.687 -37.131 1.00 37.06 218 ALA A CA 1
ATOM 1648 C C . ALA A 1 218 ? 46.639 4.861 -37.017 1.00 37.06 218 ALA A C 1
ATOM 1650 O O . ALA A 1 218 ? 46.180 5.962 -36.636 1.00 37.06 218 ALA A O 1
#

pLDDT: mean 76.29, std 15.55, range [29.48, 92.25]

Radius of gyration: 30.54 Å; chains: 1; bounding box: 83×40×87 Å

Foldseek 3Di:
DPPPPPPQDLVNLVPDDPVPDDPVSVVVNVVVVVVVVLLVVLVVLLVVLVVVLVVPLVVSLVSLVVVCVVCVPDDHPCVPSSVVSNVVSVVSVVVVVVVQDQPDCQRFVHPLLVLQQVVCQCCVCVFVPQKDQDPDDDPPDPQWGWIQHPNFIAIEGEGRQVRQVVRQVVQVVVCVVPPRHAYEYEYAPVNPVVDDHDPRYYYTHTGSDPPDDDPDDD